Protein AF-A0A9W6WG32-F1 (afdb_monomer)

Secondary structure (DSSP, 8-state):
--SEEE-TTSPEEEPHHHHTGGGGT--SHHHHIIIIIIHHHHHHHHTT-HHHHHHHHHHTT-HHHHHHHHHHHHHHHHHHS-TTS-HHHHHHHHHHTTS--------S----HHHHHHHHHHHHHHHHHHH-HHHHHHS-HHHHHHHHHHHHHHHHHHHHTSSS--HHHHHHHHHHT-SS---SSS---HHHHHHHHHHGGGS-HHHHTTHHHHHHHHHHHHHHHHHHHHTT-S-TTTT----S--S-TT--HHHHHHHHHHHHHHHHHHHHHTGGGS-HHHHHHHHHHHHT-

InterPro domains:
  IPR007231 Nucleoporin interacting component Nup93/Nic96 [PF04097] (1-284)
  IPR007231 Nucleoporin interacting component Nup93/Nic96 [PTHR11225] (1-292)

Foldseek 3Di:
DAQFAADLLLDTGGHPCLVCCVVVVNPDPLCCLVVPLVVQLVVCVVVVVLVSNLRSCSSSLVLQVNLVSLLQLLLVLLLQDDLQDQLVCVVVVVVVVVPDDDDDDDPDDPPDPVSNVSLVVLVSSLVSCVSDPVSVVSHDPLSSVSSVLSNLLVVLSNLLNDPDRPLLVSLVSVVVSVLAPRDLADQDDPVNLVVSLVVLVVDDPSVNSCVLSVLLSLLVSLLVVLVCLVVVVDDPPSVDDDDDDDDPNDDDSVNSNVSSLSSLVSSLSSCVSCVVVYDVVSNVSSVVSNVSD

Radius of gyration: 23.44 Å; Cα contacts (8 Å, |Δi|>4): 257; chains: 1; bounding box: 50×55×74 Å

Solvent-accessible surface area (backbone atoms only — not comparable to full-atom values): 17185 Å² total; per-residue (Å²): 98,56,84,30,52,72,46,95,76,64,50,75,42,83,9,63,52,60,77,45,24,75,80,71,76,36,87,45,70,66,58,44,31,55,68,48,32,40,50,51,16,54,53,26,47,76,70,65,37,57,69,60,19,42,54,26,24,53,68,40,67,37,52,43,60,34,50,54,52,49,39,48,51,52,27,51,50,63,55,72,51,62,83,84,57,41,59,67,58,59,58,50,53,57,67,63,57,75,78,66,86,88,84,86,88,78,86,91,75,86,70,52,75,64,66,65,44,48,60,60,45,51,59,46,48,55,54,37,37,70,72,29,65,75,56,38,72,65,33,56,68,67,62,53,51,53,43,50,51,54,51,51,53,48,53,45,50,52,47,60,44,40,99,76,49,61,50,67,63,47,49,52,54,48,32,73,64,66,81,50,73,53,61,98,87,54,88,81,48,75,66,57,47,49,49,54,62,55,50,56,75,74,48,56,68,42,58,57,67,39,47,63,59,52,52,51,50,51,50,50,42,48,42,51,51,48,50,38,57,73,70,57,73,61,67,95,61,81,92,61,80,92,68,89,85,76,95,68,89,78,68,52,75,65,58,53,47,52,50,50,52,50,39,52,51,46,46,48,55,45,46,62,77,40,50,91,82,45,65,73,69,53,61,57,51,51,51,58,50,58,77,74,100

Sequence (293 aa):
MLLGRIEKDGNRLPGAIEERKKLLYLNNEENYLFQIAEQAAIKAEEEGRLYDCILLYQLSEEYETVISLVIKLLGEFLVSIDINISIDDLLNKNNNNINNNVGNDSTFLSLKNDDINIISLSLKLIKLYNNSIEISNKVSIKSKEVLSVLLEIYEIRKEFNKYNPNLIKILNKLENLNLLPINFTRTIELEEIRKLSIEFNSINESIAKNIPNLLIISMKCISQLIFDLNQGLISESILIDSSNNSVLVNSTKDEKIIKLRQISRNLMIYSGMLQYKMPRNVYTTLINIEVNI

Mean predicted aligned error: 11.5 Å

Nearest PDB structures (foldseek):
  7wot-assembly1_M  TM=9.103E-01  e=5.085E-15  Saccharomyces cerevisiae
  8tj5-assembly1_R  TM=9.254E-01  e=1.958E-14  Saccharomyces cerevisiae
  8tj5-assembly1_T  TM=9.254E-01  e=1.958E-14  Saccharomyces cerevisiae
  2qx5-assembly2_B  TM=8.634E-01  e=9.348E-15  Saccharomyces cerevisiae
  2qx5-assembly1_A  TM=8.760E-01  e=2.433E-14  Saccharomyces cerevisiae

pLDDT: mean 75.51, std 15.03, range [35.59, 91.5]

Organism: Candida boidinii (NCBI:txid5477)

Structure (mmCIF, N/CA/C/O backbone):
data_AF-A0A9W6WG32-F1
#
_entry.id   AF-A0A9W6WG32-F1
#
loop_
_atom_site.group_PDB
_atom_site.id
_atom_site.type_symbol
_atom_site.label_atom_id
_atom_site.label_alt_id
_atom_site.label_comp_id
_atom_site.label_asym_id
_atom_site.label_entity_id
_atom_site.label_seq_id
_atom_site.pdbx_PDB_ins_code
_atom_site.Cartn_x
_atom_site.Cartn_y
_atom_site.Cartn_z
_atom_site.occupancy
_atom_site.B_iso_or_equiv
_atom_site.auth_seq_id
_atom_site.auth_comp_id
_atom_site.auth_asym_id
_atom_site.auth_atom_id
_atom_site.pdbx_PDB_model_num
ATOM 1 N N . MET A 1 1 ? -23.530 -7.505 18.473 1.00 60.97 1 MET A N 1
ATOM 2 C CA . MET A 1 1 ? -24.720 -7.527 19.365 1.00 60.97 1 MET A CA 1
ATOM 3 C C . MET A 1 1 ? -24.335 -7.392 20.838 1.00 60.97 1 MET A C 1
ATOM 5 O O . MET A 1 1 ? -24.944 -6.578 21.516 1.00 60.97 1 MET A O 1
ATOM 9 N N . LEU A 1 2 ? -23.319 -8.121 21.328 1.00 77.81 2 LEU A N 1
ATOM 10 C CA . LEU A 1 2 ? -22.851 -7.982 22.717 1.00 77.81 2 LEU A CA 1
ATOM 11 C C . LEU A 1 2 ? -22.067 -6.687 22.984 1.00 77.81 2 LEU A C 1
ATOM 13 O O . LEU A 1 2 ? -22.456 -5.947 23.883 1.00 77.81 2 LEU A O 1
ATOM 17 N N . LEU A 1 3 ? -21.018 -6.400 22.198 1.00 75.56 3 LEU A N 1
ATOM 18 C CA . LEU A 1 3 ? -20.161 -5.227 22.432 1.00 75.56 3 LEU A CA 1
ATOM 19 C C . LEU A 1 3 ? -20.627 -3.943 21.735 1.00 75.56 3 LEU A C 1
ATOM 21 O O . LEU A 1 3 ? -20.279 -2.859 22.177 1.00 75.56 3 LEU A O 1
ATOM 25 N N . GLY A 1 4 ? -21.430 -4.064 20.678 1.00 75.44 4 GLY A N 1
ATOM 26 C CA . GLY A 1 4 ? -21.952 -2.924 19.926 1.00 75.44 4 GLY A CA 1
ATOM 27 C C . GLY A 1 4 ? -21.989 -3.188 18.428 1.00 75.44 4 GLY A C 1
ATOM 28 O O . GLY A 1 4 ? -21.902 -4.345 17.987 1.00 75.44 4 GLY A O 1
ATOM 29 N N . ARG A 1 5 ? -22.166 -2.110 17.664 1.00 77.56 5 ARG A N 1
ATOM 30 C CA . ARG A 1 5 ? -21.961 -2.042 16.209 1.00 77.56 5 ARG A CA 1
ATOM 31 C C . ARG A 1 5 ? -21.480 -0.640 15.835 1.00 77.56 5 ARG A C 1
ATOM 33 O O . ARG A 1 5 ? -21.707 0.296 16.590 1.00 77.56 5 ARG A O 1
ATOM 40 N N . ILE A 1 6 ? -20.879 -0.500 14.662 1.00 74.81 6 ILE A N 1
ATOM 41 C CA . ILE A 1 6 ? -20.478 0.801 14.121 1.00 74.81 6 ILE A CA 1
ATOM 42 C C . ILE A 1 6 ? -21.548 1.277 13.142 1.00 74.81 6 ILE A C 1
ATOM 44 O O . ILE A 1 6 ? -22.031 0.498 12.314 1.00 74.81 6 ILE A O 1
ATOM 48 N N . GLU A 1 7 ? -21.941 2.539 13.258 1.00 69.19 7 GLU A N 1
ATOM 49 C CA . GLU A 1 7 ? -22.877 3.181 12.344 1.00 69.19 7 GLU A CA 1
ATOM 50 C C . GLU A 1 7 ? -22.176 3.668 11.066 1.00 69.19 7 GLU A C 1
ATOM 52 O O . GLU A 1 7 ? -20.950 3.729 10.978 1.00 69.19 7 GLU A O 1
ATOM 57 N N . LYS A 1 8 ? -22.955 4.024 10.039 1.00 66.62 8 LYS A N 1
ATOM 58 C CA . LYS A 1 8 ? -22.420 4.542 8.769 1.00 66.62 8 LYS A CA 1
ATOM 59 C C . LYS A 1 8 ? -21.609 5.827 8.935 1.00 66.62 8 LYS A C 1
ATOM 61 O O . LYS A 1 8 ? -20.794 6.113 8.068 1.00 66.62 8 LYS A O 1
ATOM 66 N N . ASP A 1 9 ? -21.808 6.541 10.037 1.00 60.31 9 ASP A N 1
ATOM 67 C CA . ASP A 1 9 ? -21.102 7.781 10.356 1.00 60.31 9 ASP A CA 1
ATOM 68 C C . ASP A 1 9 ? -19.801 7.534 11.145 1.00 60.31 9 ASP A C 1
ATOM 70 O O . ASP A 1 9 ? -19.090 8.472 11.481 1.00 60.31 9 ASP A O 1
ATOM 74 N N . GLY A 1 10 ? -19.461 6.268 11.427 1.00 65.38 10 GLY A N 1
ATOM 75 C CA . GLY A 1 10 ? -18.269 5.882 12.190 1.00 65.38 10 GLY A CA 1
ATOM 76 C C . GLY A 1 10 ? -18.482 5.839 13.704 1.00 65.38 10 GLY A C 1
ATOM 77 O O . GLY A 1 10 ? -17.644 5.284 14.411 1.00 65.38 10 GLY A O 1
ATOM 78 N N . ASN A 1 11 ? -19.622 6.337 14.190 1.00 68.88 11 ASN A N 1
ATOM 79 C CA . ASN A 1 11 ? -19.969 6.341 15.607 1.00 68.88 11 ASN A CA 1
ATOM 80 C C . ASN A 1 11 ? -20.281 4.933 16.132 1.00 68.88 11 ASN A C 1
ATOM 82 O O . ASN A 1 11 ? -20.886 4.101 15.441 1.00 68.88 11 ASN A O 1
ATOM 86 N N . ARG A 1 12 ? -19.891 4.672 17.384 1.00 74.38 12 ARG A N 1
ATOM 87 C CA . ARG A 1 12 ? -20.211 3.430 18.094 1.00 74.38 12 ARG A CA 1
ATOM 88 C C . ARG A 1 12 ? -21.650 3.470 18.598 1.00 74.38 12 ARG A C 1
ATOM 90 O O . ARG A 1 12 ? -22.039 4.376 19.327 1.00 74.38 12 ARG A O 1
ATOM 97 N N . LEU A 1 13 ? -22.417 2.433 18.278 1.00 78.69 13 LEU A N 1
ATOM 98 C CA . LEU A 1 13 ? -23.689 2.150 18.929 1.00 78.69 13 LEU A CA 1
ATOM 99 C C . LEU A 1 13 ? -23.454 1.165 20.089 1.00 78.69 13 LEU A C 1
ATOM 101 O O . LEU A 1 13 ? -22.885 0.088 19.843 1.00 78.69 13 LEU A O 1
ATOM 105 N N . PRO A 1 14 ? -23.911 1.485 21.314 1.00 78.50 14 PRO A N 1
ATOM 106 C CA . PRO A 1 14 ? -23.678 0.651 22.485 1.00 78.50 14 PRO A CA 1
ATOM 107 C C . PRO A 1 14 ? -24.297 -0.741 22.337 1.00 78.50 14 PRO A C 1
ATOM 109 O O . PRO A 1 14 ? -25.353 -0.934 21.728 1.00 78.50 14 PRO A O 1
ATOM 112 N N . GLY A 1 15 ? -23.597 -1.738 22.876 1.00 82.75 15 GLY A N 1
ATOM 113 C CA . GLY A 1 15 ? -24.043 -3.129 22.902 1.00 82.75 15 GLY A CA 1
ATOM 114 C C . GLY A 1 15 ? -24.843 -3.494 24.153 1.00 82.75 15 GLY A C 1
ATOM 115 O O . GLY A 1 15 ? -24.905 -2.745 25.125 1.00 82.75 15 GLY A O 1
ATOM 116 N N . ALA A 1 16 ? -25.398 -4.708 24.170 1.00 83.06 16 ALA A N 1
ATOM 117 C CA . ALA A 1 16 ? -26.208 -5.201 25.289 1.00 83.06 16 ALA A CA 1
ATOM 118 C C . ALA A 1 16 ? -25.452 -5.277 26.634 1.00 83.06 16 ALA A C 1
ATOM 120 O O . ALA A 1 16 ? -26.091 -5.226 27.692 1.00 83.06 16 ALA A O 1
ATOM 121 N N . ILE A 1 17 ? -24.118 -5.425 26.598 1.00 82.12 17 ILE A N 1
ATOM 122 C CA . ILE A 1 17 ? -23.260 -5.410 27.795 1.00 82.12 17 ILE A CA 1
ATOM 123 C C . ILE A 1 17 ? -23.093 -3.975 28.307 1.00 82.12 17 ILE A C 1
ATOM 125 O O . ILE A 1 17 ? -23.211 -3.730 29.506 1.00 82.12 17 ILE A O 1
ATOM 129 N N . GLU A 1 18 ? -22.892 -3.019 27.401 1.00 80.75 18 GLU A N 1
ATOM 130 C CA . GLU A 1 18 ? -22.729 -1.603 27.732 1.00 80.75 18 GLU A CA 1
ATOM 131 C C . GLU A 1 18 ? -24.016 -1.003 28.321 1.00 80.75 18 GLU A C 1
ATOM 133 O O . GLU A 1 18 ? -23.965 -0.292 29.324 1.00 80.75 18 GLU A O 1
ATOM 138 N N . GLU A 1 19 ? -25.187 -1.381 27.794 1.00 84.00 19 GLU A N 1
ATOM 139 C CA . GLU A 1 19 ? -26.495 -1.024 28.373 1.00 84.00 19 GLU A CA 1
ATOM 140 C C . GLU A 1 19 ? -26.635 -1.474 29.836 1.00 84.00 19 GLU A C 1
ATOM 142 O O . GLU A 1 19 ? -27.293 -0.822 30.649 1.00 84.00 19 GLU A O 1
ATOM 147 N N . ARG A 1 20 ? -25.998 -2.597 30.187 1.00 83.75 20 ARG A N 1
ATOM 148 C CA . ARG A 1 20 ? -26.054 -3.221 31.514 1.00 83.75 20 ARG A CA 1
ATOM 149 C C . ARG A 1 20 ? -24.799 -2.950 32.354 1.00 83.75 20 ARG A C 1
ATOM 151 O O . ARG A 1 20 ? -24.643 -3.575 33.402 1.00 83.75 20 ARG A O 1
ATOM 158 N N . LYS A 1 21 ? -23.951 -1.979 31.975 1.00 79.81 21 LYS A N 1
ATOM 159 C CA . LYS A 1 21 ? -22.668 -1.670 32.650 1.00 79.81 21 LYS A CA 1
ATOM 160 C C . LYS A 1 21 ? -22.792 -1.415 34.155 1.00 79.81 21 LYS A C 1
ATOM 162 O O . LYS A 1 21 ? -21.963 -1.878 34.936 1.00 79.81 21 LYS A O 1
ATOM 167 N N . LYS A 1 22 ? -23.900 -0.792 34.579 1.00 79.94 22 LYS A N 1
ATOM 168 C CA . LYS A 1 22 ? -24.214 -0.529 35.996 1.00 79.94 22 LYS A CA 1
ATOM 169 C C . LYS A 1 22 ? -24.315 -1.804 36.846 1.00 79.94 22 LYS A C 1
ATOM 171 O O . LYS A 1 22 ? -24.020 -1.753 38.033 1.00 79.94 22 LYS A O 1
ATOM 176 N N . LEU A 1 23 ? -24.719 -2.934 36.258 1.00 82.94 23 LEU A N 1
ATOM 177 C CA . LEU A 1 23 ? -24.839 -4.223 36.955 1.00 82.94 23 LEU A CA 1
ATOM 178 C C . LEU A 1 23 ? -23.493 -4.944 37.102 1.00 82.94 23 LEU A C 1
ATOM 180 O O . LEU A 1 23 ? -23.366 -5.838 37.930 1.00 82.94 23 LEU A O 1
ATOM 184 N N . LEU A 1 24 ? -22.499 -4.557 36.301 1.00 77.44 24 LEU A N 1
ATOM 185 C CA . LEU A 1 24 ? -21.161 -5.148 36.282 1.00 77.44 24 LEU A CA 1
ATOM 186 C C . LEU A 1 24 ? -20.158 -4.359 37.137 1.00 77.44 24 LEU A C 1
ATOM 188 O O . LEU A 1 24 ? -18.961 -4.603 37.043 1.00 77.44 24 LEU A O 1
ATOM 192 N N . TYR A 1 25 ? -20.627 -3.395 37.940 1.00 74.50 25 TYR A N 1
ATOM 193 C CA . TYR A 1 25 ? -19.784 -2.442 38.678 1.00 74.50 25 TYR A CA 1
ATOM 194 C C . TYR A 1 25 ? -18.838 -1.619 37.780 1.00 74.50 25 TYR A C 1
ATOM 196 O O . TYR A 1 25 ? -17.852 -1.047 38.245 1.00 74.50 25 TYR A O 1
ATOM 204 N N . LEU A 1 26 ? -19.162 -1.510 36.487 1.00 77.00 26 LEU A N 1
ATOM 205 C CA . LEU A 1 26 ? -18.464 -0.657 35.532 1.00 77.00 26 LEU A CA 1
ATOM 206 C C . LEU A 1 26 ? -19.154 0.707 35.519 1.00 77.00 26 LEU A C 1
ATOM 208 O O . LEU A 1 26 ? -20.105 0.950 34.774 1.00 77.00 26 LEU A O 1
ATOM 212 N N . ASN A 1 27 ? -18.698 1.587 36.409 1.00 70.94 27 ASN A N 1
ATOM 213 C CA . ASN A 1 27 ? -19.310 2.902 36.609 1.00 70.94 27 ASN A CA 1
ATOM 214 C C . ASN A 1 27 ? -19.041 3.861 35.438 1.00 70.94 27 ASN A C 1
ATOM 216 O O . ASN A 1 27 ? -19.886 4.703 35.137 1.00 70.94 27 ASN A O 1
ATOM 220 N N . ASN A 1 28 ? -17.898 3.695 34.762 1.00 78.25 28 ASN A N 1
ATOM 221 C CA . ASN A 1 28 ? -17.443 4.553 33.671 1.00 78.25 28 ASN A CA 1
ATOM 222 C C . ASN A 1 28 ? -17.425 3.794 32.342 1.00 78.25 28 ASN A C 1
ATOM 224 O O . ASN A 1 28 ? -17.079 2.615 32.286 1.00 78.25 28 ASN A O 1
ATOM 228 N N . GLU A 1 29 ? -17.777 4.495 31.269 1.00 75.19 29 GLU A N 1
ATOM 229 C CA . GLU A 1 29 ? -17.752 3.970 29.901 1.00 75.19 29 GLU A CA 1
ATOM 230 C C . GLU A 1 29 ? -16.337 3.627 29.436 1.00 75.19 29 GLU A C 1
ATOM 232 O O . GLU A 1 29 ? -16.113 2.552 28.893 1.00 75.19 29 GLU A O 1
ATOM 237 N N . GLU A 1 30 ? -15.366 4.474 29.767 1.00 75.31 30 GLU A N 1
ATOM 238 C CA . GLU A 1 30 ? -13.949 4.243 29.476 1.00 75.31 30 GLU A CA 1
ATOM 239 C C . GLU A 1 30 ? -13.430 2.944 30.109 1.00 75.31 30 GLU A C 1
ATOM 241 O O . GLU A 1 30 ? -12.720 2.181 29.461 1.00 75.31 30 GLU A O 1
ATOM 246 N N . ASN A 1 31 ? -13.856 2.619 31.338 1.00 78.50 31 ASN A N 1
ATOM 247 C CA . ASN A 1 31 ? -13.471 1.359 31.987 1.00 78.50 31 ASN A CA 1
ATOM 248 C C . ASN A 1 31 ? -14.032 0.138 31.253 1.00 78.50 31 ASN A C 1
ATOM 250 O O . ASN A 1 31 ? -13.371 -0.895 31.204 1.00 78.50 31 ASN A O 1
ATOM 254 N N . TYR A 1 32 ? -15.237 0.240 30.686 1.00 81.00 32 TYR A N 1
ATOM 255 C CA . TYR A 1 32 ? -15.802 -0.820 29.853 1.00 81.00 32 TYR A CA 1
ATOM 256 C C . TYR A 1 32 ? -14.998 -0.991 28.556 1.00 81.00 32 TYR A C 1
ATOM 258 O O . TYR A 1 32 ? -14.653 -2.119 28.196 1.00 81.00 32 TYR A O 1
ATOM 266 N N . LEU A 1 33 ? -14.662 0.114 27.884 1.00 77.38 33 LEU A N 1
ATOM 267 C CA . LEU A 1 33 ? -13.879 0.087 26.646 1.00 77.38 33 LEU A CA 1
ATOM 268 C C . LEU A 1 33 ? -12.497 -0.529 26.871 1.00 77.38 33 LEU A C 1
ATOM 270 O O . LEU A 1 33 ? -12.117 -1.449 26.152 1.00 77.38 33 LEU A O 1
ATOM 274 N N . PHE A 1 34 ? -11.808 -0.111 27.929 1.00 78.69 34 PHE A N 1
ATOM 275 C CA . PHE A 1 34 ? -10.481 -0.614 28.265 1.00 78.69 34 PHE A CA 1
ATOM 276 C C . PHE A 1 34 ? -10.504 -2.078 28.742 1.00 78.69 34 PHE A C 1
ATOM 278 O O . PHE A 1 34 ? -9.788 -2.934 28.229 1.00 78.69 34 PHE A O 1
ATOM 285 N N . GLN A 1 35 ? -11.348 -2.423 29.722 1.00 80.75 35 GLN A N 1
ATOM 286 C CA . GLN A 1 35 ? -11.289 -3.755 30.344 1.00 80.75 35 GLN A CA 1
ATOM 287 C C . GLN A 1 35 ? -11.952 -4.857 29.517 1.00 80.75 35 GLN A C 1
ATOM 289 O O . GLN A 1 35 ? -11.604 -6.025 29.688 1.00 80.75 35 GLN A O 1
ATOM 294 N N . ILE A 1 36 ? -12.921 -4.519 28.662 1.00 84.25 36 ILE A N 1
ATOM 295 C CA . ILE A 1 36 ? -13.679 -5.513 27.894 1.00 84.25 36 ILE A CA 1
ATOM 296 C C . ILE A 1 36 ? -13.366 -5.416 26.404 1.00 84.25 36 ILE A C 1
ATOM 298 O O . ILE A 1 36 ? -13.006 -6.433 25.815 1.00 84.25 36 ILE A O 1
ATOM 302 N N . ALA A 1 37 ? -13.505 -4.242 25.781 1.00 82.81 37 ALA A N 1
ATOM 303 C CA . ALA A 1 37 ? -13.356 -4.135 24.328 1.00 82.81 37 ALA A CA 1
ATOM 304 C C . ALA A 1 37 ? -11.892 -4.291 23.883 1.00 82.81 37 ALA A C 1
ATOM 306 O O . ALA A 1 37 ? -11.618 -5.099 22.997 1.00 82.81 37 ALA A O 1
ATOM 307 N N . GLU A 1 38 ? -10.953 -3.607 24.539 1.00 87.00 38 GLU A N 1
ATOM 308 C CA . GLU A 1 38 ? -9.525 -3.699 24.211 1.00 87.00 38 GLU A CA 1
ATOM 309 C C . GLU A 1 38 ? -8.942 -5.079 24.550 1.00 87.00 38 GLU A C 1
ATOM 311 O O . GLU A 1 38 ? -8.268 -5.689 23.725 1.00 87.00 38 GLU A O 1
ATOM 316 N N . GLN A 1 39 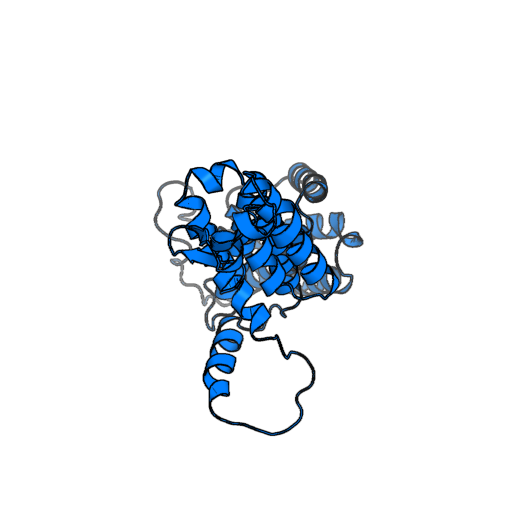? -9.272 -5.644 25.717 1.00 89.06 39 GLN A N 1
ATOM 317 C CA . GLN A 1 39 ? -8.823 -6.998 26.081 1.00 89.06 39 GLN A CA 1
ATOM 318 C C . GLN A 1 39 ? -9.370 -8.069 25.127 1.00 89.06 39 GLN A C 1
ATOM 320 O O . GLN A 1 39 ? -8.676 -9.034 24.800 1.00 89.06 39 GLN A O 1
ATOM 325 N N . ALA A 1 40 ? -10.604 -7.901 24.641 1.00 87.38 40 ALA A N 1
ATOM 326 C CA . ALA A 1 40 ? -11.146 -8.766 23.601 1.00 87.38 40 ALA A CA 1
ATOM 327 C C .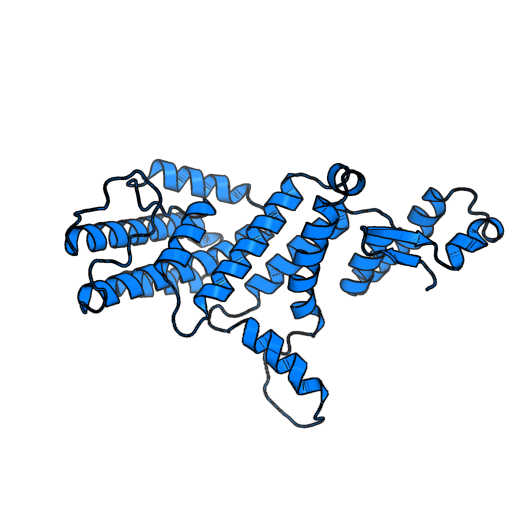 ALA A 1 40 ? -10.402 -8.592 22.267 1.00 87.38 40 ALA A C 1
ATOM 329 O O . ALA A 1 40 ? -10.195 -9.588 21.575 1.00 87.38 40 ALA A O 1
ATOM 330 N N . ALA A 1 41 ? -9.995 -7.365 21.915 1.00 87.50 41 ALA A N 1
ATOM 331 C CA . ALA A 1 41 ? -9.223 -7.083 20.705 1.00 87.50 41 ALA A CA 1
ATOM 332 C C . ALA A 1 41 ? -7.844 -7.756 20.746 1.00 87.50 41 ALA A C 1
ATOM 334 O O . ALA A 1 41 ? -7.506 -8.489 19.820 1.00 87.50 41 ALA A O 1
ATOM 335 N N . ILE A 1 42 ? -7.110 -7.610 21.856 1.00 89.12 42 ILE A N 1
ATOM 336 C CA . ILE A 1 42 ? -5.797 -8.245 22.065 1.00 89.12 42 ILE A CA 1
ATOM 337 C C . ILE A 1 42 ? -5.916 -9.765 21.934 1.00 89.12 42 ILE A C 1
ATOM 339 O O . ILE A 1 42 ? -5.158 -10.400 21.206 1.00 89.12 42 ILE A O 1
ATOM 343 N N . LYS A 1 43 ? -6.926 -10.364 22.574 1.00 90.88 43 LYS A N 1
ATOM 344 C CA . LYS A 1 43 ? -7.152 -11.808 22.477 1.00 90.88 43 LYS A CA 1
ATOM 345 C C . LYS A 1 43 ? -7.512 -12.254 21.055 1.00 90.88 43 LYS A C 1
ATOM 347 O O . LYS A 1 43 ? -7.088 -13.319 20.614 1.00 90.88 43 LYS A O 1
ATOM 352 N N . ALA A 1 44 ? -8.287 -11.452 20.323 1.00 85.88 44 ALA A N 1
ATOM 353 C CA . ALA A 1 44 ? -8.584 -11.723 18.918 1.00 85.88 44 ALA A CA 1
ATOM 354 C C . ALA A 1 44 ? -7.324 -11.627 18.039 1.00 85.88 44 ALA A C 1
ATOM 356 O O . ALA A 1 44 ? -7.185 -12.408 17.098 1.00 85.88 44 ALA A O 1
ATOM 357 N N . GLU A 1 45 ? -6.400 -10.718 18.355 1.00 85.62 45 GLU A N 1
ATOM 358 C CA . GLU A 1 45 ? -5.101 -10.609 17.688 1.00 85.62 45 GLU A CA 1
ATOM 359 C C . GLU A 1 45 ? -4.215 -11.836 17.951 1.00 85.62 45 GLU A C 1
ATOM 361 O O . GLU A 1 45 ? -3.698 -12.418 16.997 1.00 85.62 45 GLU A O 1
ATOM 366 N N . GLU A 1 46 ? -4.109 -12.293 19.20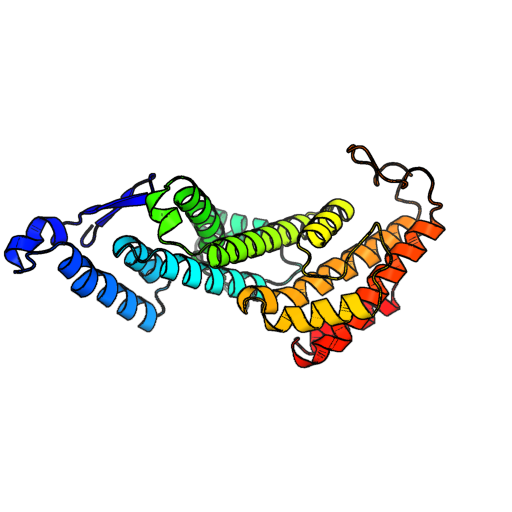6 1.00 89.44 46 GLU A N 1
ATOM 367 C CA . GLU A 1 46 ? -3.365 -13.510 19.581 1.00 89.44 46 GLU A CA 1
ATOM 368 C C . GLU A 1 46 ? -3.893 -14.763 18.867 1.00 89.44 46 GLU A C 1
ATOM 370 O O . GLU A 1 46 ? -3.129 -15.638 18.458 1.00 89.44 46 GLU A O 1
ATOM 375 N N . GLU A 1 47 ? -5.210 -14.840 18.681 1.00 88.56 47 GLU A N 1
ATOM 376 C CA . GLU A 1 47 ? -5.877 -15.927 17.961 1.00 88.56 47 GLU A CA 1
ATOM 377 C C . GLU A 1 47 ? -5.798 -15.779 16.426 1.00 88.56 47 GLU A C 1
ATOM 379 O O . GLU A 1 47 ? -6.293 -16.638 15.693 1.00 88.56 47 GLU A O 1
ATOM 384 N N . GLY A 1 48 ? -5.195 -14.699 15.914 1.00 81.31 48 GLY A N 1
ATOM 385 C CA . GLY A 1 48 ? -5.062 -14.422 14.481 1.00 81.31 48 GLY A CA 1
ATOM 386 C C . GLY A 1 48 ? -6.373 -14.031 13.788 1.00 81.31 48 GLY A C 1
ATOM 387 O O . GLY A 1 48 ? -6.463 -14.062 12.558 1.00 81.31 48 GLY A O 1
ATOM 388 N N . ARG A 1 49 ? -7.409 -13.660 14.550 1.00 82.88 49 ARG A N 1
ATOM 389 C CA . ARG A 1 49 ? -8.725 -13.238 14.042 1.00 82.88 49 ARG A CA 1
ATOM 390 C C . ARG A 1 49 ? -8.719 -11.746 13.723 1.00 82.88 49 ARG A C 1
ATOM 392 O O . ARG A 1 49 ? -9.302 -10.923 14.422 1.00 82.88 49 ARG A O 1
ATOM 399 N N . LEU A 1 50 ? -8.055 -11.403 12.626 1.00 80.56 50 LEU A N 1
ATOM 400 C CA . LEU A 1 50 ? -7.745 -10.021 12.245 1.00 80.56 50 LEU A CA 1
ATOM 401 C C . LEU A 1 50 ? -8.984 -9.137 12.005 1.00 80.56 50 LEU A C 1
ATOM 403 O O . LEU A 1 50 ? -8.984 -7.979 12.407 1.00 80.56 50 LEU A O 1
ATOM 407 N N . TYR A 1 51 ? -10.062 -9.656 11.406 1.00 80.00 51 TYR A N 1
ATOM 408 C CA . TYR A 1 51 ? -11.291 -8.872 11.172 1.00 80.00 51 TYR A CA 1
ATOM 409 C C . TYR A 1 51 ? -12.043 -8.569 12.462 1.00 80.00 51 TYR A C 1
ATOM 411 O O . TYR A 1 51 ? -12.526 -7.451 12.646 1.00 80.00 51 TYR A O 1
ATOM 419 N N . ASP A 1 52 ? -12.105 -9.554 13.360 1.00 81.25 52 ASP A N 1
ATOM 420 C CA . ASP A 1 52 ? -12.669 -9.365 14.693 1.00 81.25 52 ASP A CA 1
ATOM 421 C C . ASP A 1 52 ? -11.833 -8.336 15.458 1.00 81.25 52 ASP A C 1
ATOM 423 O O . ASP A 1 52 ? -12.388 -7.436 16.076 1.00 81.25 52 ASP A O 1
ATOM 427 N N . CYS A 1 53 ? -10.506 -8.417 15.343 1.00 84.50 53 CYS A N 1
ATOM 428 C CA . CYS A 1 53 ? -9.569 -7.467 15.929 1.00 84.50 53 CYS A CA 1
ATOM 429 C C . CYS A 1 53 ? -9.798 -6.028 15.420 1.00 84.50 53 CYS A C 1
ATOM 431 O O . CYS A 1 53 ? -9.987 -5.123 16.230 1.00 84.50 53 CYS A O 1
ATOM 433 N N . ILE A 1 54 ? -9.912 -5.815 14.100 1.00 85.00 54 ILE A N 1
ATOM 434 C CA . ILE A 1 54 ? -10.236 -4.498 13.515 1.00 85.00 54 ILE A CA 1
ATOM 435 C C . ILE A 1 54 ? -11.562 -3.961 14.067 1.00 85.00 54 ILE A C 1
ATOM 437 O O . ILE A 1 54 ? -11.647 -2.801 14.473 1.00 85.00 54 ILE A O 1
ATOM 441 N N . LEU A 1 55 ? -12.602 -4.799 14.093 1.00 83.12 55 LEU A N 1
ATOM 442 C CA . LEU A 1 55 ? -13.915 -4.414 14.603 1.00 83.12 55 LEU A CA 1
ATOM 443 C C . LEU A 1 55 ? -13.852 -4.037 16.089 1.00 83.12 55 LEU A C 1
ATOM 445 O O . LEU A 1 55 ? -14.457 -3.047 16.494 1.00 83.12 55 LEU A O 1
ATOM 449 N N . LEU A 1 56 ? -13.140 -4.819 16.899 1.00 84.62 56 LEU A N 1
ATOM 450 C CA . LEU A 1 56 ? -13.023 -4.605 18.339 1.00 84.62 56 LEU A CA 1
ATOM 451 C C . LEU A 1 56 ? -12.206 -3.352 18.664 1.00 84.62 56 LEU A C 1
ATOM 453 O O . LEU A 1 56 ? -12.655 -2.572 19.499 1.00 84.62 56 LEU A O 1
ATOM 457 N N . TYR A 1 57 ? -11.104 -3.093 17.953 1.00 86.81 57 TYR A N 1
ATOM 458 C CA . TYR A 1 57 ? -10.348 -1.844 18.104 1.00 86.81 57 TYR A CA 1
ATOM 459 C C . TYR A 1 57 ? -11.142 -0.615 17.662 1.00 86.81 57 TYR A C 1
ATOM 461 O O . TYR A 1 57 ? -11.055 0.452 18.266 1.00 86.81 57 TYR A O 1
ATOM 469 N N . GLN A 1 58 ? -11.982 -0.758 16.639 1.00 83.31 58 GLN A N 1
ATOM 470 C CA . GLN A 1 58 ? -12.871 0.326 16.244 1.00 83.31 58 GLN A CA 1
ATOM 471 C C . GLN A 1 58 ? -13.974 0.570 17.288 1.00 83.31 58 GLN A C 1
ATOM 473 O O . GLN A 1 58 ? -14.348 1.716 17.527 1.00 83.31 58 GLN A O 1
ATOM 478 N N . LEU A 1 59 ? -14.474 -0.485 17.943 1.00 82.25 59 LEU A N 1
ATOM 479 C CA . LEU A 1 59 ? -15.409 -0.360 19.066 1.00 82.25 59 LEU A CA 1
ATOM 480 C C . LEU A 1 59 ? -14.741 0.217 20.323 1.00 82.25 59 LEU A C 1
ATOM 482 O O . LEU A 1 59 ? -15.420 0.904 21.081 1.00 82.25 59 LEU A O 1
ATOM 486 N N . SER A 1 60 ? -13.445 -0.022 20.540 1.00 82.81 60 SER A N 1
ATOM 487 C CA . SER A 1 60 ? -12.677 0.576 21.639 1.00 82.81 60 SER A CA 1
ATOM 488 C C . SER A 1 60 ? -12.209 2.009 21.351 1.00 82.81 60 SER A C 1
ATOM 490 O O . SER A 1 60 ? -11.524 2.588 22.182 1.00 82.81 60 SER A O 1
ATOM 492 N N . GLU A 1 61 ? -12.586 2.588 20.204 1.00 82.12 61 GLU A N 1
ATOM 493 C CA . GLU A 1 61 ? -12.165 3.919 19.733 1.00 82.12 61 GLU A CA 1
ATOM 494 C C . GLU A 1 61 ? -10.648 4.084 19.511 1.00 82.12 61 GLU A C 1
ATOM 496 O O . GLU A 1 61 ? -10.147 5.207 19.396 1.00 82.12 61 GLU A O 1
ATOM 501 N N . GLU A 1 62 ? -9.925 2.972 19.368 1.00 86.62 62 GLU A N 1
ATOM 502 C CA . GLU A 1 62 ? -8.488 2.925 19.079 1.00 86.62 62 GLU A CA 1
ATOM 503 C C . GLU A 1 62 ? -8.238 2.993 17.565 1.00 86.62 62 GLU A C 1
ATOM 505 O O . GLU A 1 62 ? -7.758 2.058 16.918 1.00 86.62 62 GLU A O 1
ATOM 510 N N . TYR A 1 63 ? -8.611 4.124 16.966 1.00 87.19 63 TYR A N 1
ATOM 511 C CA . TYR A 1 63 ? -8.603 4.298 15.510 1.00 87.19 63 TYR A CA 1
ATOM 512 C C . TYR A 1 63 ? -7.199 4.268 14.886 1.00 87.19 63 TYR A C 1
ATOM 514 O O . TYR A 1 63 ? -7.052 3.850 13.737 1.00 87.19 63 TYR A O 1
ATOM 522 N N . GLU A 1 64 ? -6.160 4.678 15.621 1.00 89.44 64 GLU A N 1
ATOM 523 C CA . GLU A 1 64 ? -4.773 4.594 15.137 1.00 89.44 64 GLU A CA 1
ATOM 524 C C . GLU A 1 64 ? -4.330 3.135 14.987 1.00 89.44 64 GLU A C 1
ATOM 526 O O . GLU A 1 64 ? -3.736 2.762 13.972 1.00 89.44 64 GLU A O 1
ATOM 531 N N . THR A 1 65 ? -4.674 2.290 15.960 1.00 89.62 65 THR A N 1
ATOM 532 C CA . THR A 1 65 ? -4.382 0.852 15.939 1.00 89.62 65 THR A CA 1
ATOM 533 C C . THR A 1 65 ? -5.131 0.154 14.807 1.00 89.62 65 THR A C 1
ATOM 535 O O . THR A 1 65 ? -4.558 -0.672 14.100 1.00 89.62 65 THR A O 1
ATOM 538 N N . VAL A 1 66 ? -6.382 0.553 14.546 1.00 88.62 66 VAL A N 1
ATOM 539 C CA . VAL A 1 66 ? -7.132 0.068 13.377 1.00 88.62 66 VAL A CA 1
ATOM 540 C C . VAL A 1 66 ? -6.385 0.373 12.078 1.00 88.62 66 VAL A C 1
ATOM 542 O O . VAL A 1 66 ? -6.202 -0.517 11.247 1.00 88.62 66 VAL A O 1
ATOM 545 N N . ILE A 1 67 ? -5.933 1.616 11.887 1.00 89.38 67 ILE A N 1
ATOM 546 C CA . ILE A 1 67 ? -5.247 2.010 10.652 1.00 89.38 67 ILE A CA 1
ATOM 547 C C . ILE A 1 67 ? -3.893 1.315 10.525 1.00 89.38 67 ILE A C 1
ATOM 549 O O . ILE A 1 67 ? -3.566 0.849 9.435 1.00 89.38 67 ILE A O 1
ATOM 553 N N . SER A 1 68 ? -3.120 1.200 11.604 1.00 90.62 68 SER A N 1
ATOM 554 C CA . SER A 1 68 ? -1.816 0.530 11.561 1.00 90.62 68 SER A CA 1
ATOM 555 C C . SER A 1 68 ? -1.948 -0.956 11.206 1.00 90.62 68 SER A C 1
ATOM 557 O O . SER A 1 68 ? -1.198 -1.457 10.361 1.00 90.62 68 SER A O 1
ATOM 559 N N . LEU A 1 69 ? -2.961 -1.636 11.754 1.00 88.81 69 LEU A N 1
ATOM 560 C CA . LEU A 1 69 ? -3.286 -3.020 11.423 1.00 88.81 69 LEU A CA 1
ATOM 561 C C . LEU A 1 69 ? -3.706 -3.150 9.952 1.00 88.81 69 LEU A C 1
ATOM 563 O O . LEU A 1 69 ? -3.195 -4.007 9.234 1.00 88.81 69 LEU A O 1
ATOM 567 N N . VAL A 1 70 ? -4.573 -2.258 9.467 1.00 89.62 70 VAL A N 1
ATOM 568 C CA . VAL A 1 70 ? -5.014 -2.241 8.063 1.00 89.62 70 VAL A CA 1
ATOM 569 C C . VAL A 1 70 ? -3.854 -1.962 7.103 1.00 89.62 70 VAL A C 1
ATOM 571 O O . VAL A 1 70 ? -3.759 -2.625 6.074 1.00 89.62 70 VAL A O 1
ATOM 574 N N . ILE A 1 71 ? -2.941 -1.044 7.434 1.00 91.50 71 ILE A N 1
ATOM 575 C CA . ILE A 1 71 ? -1.725 -0.762 6.651 1.00 91.50 71 ILE A CA 1
ATOM 576 C C . ILE A 1 71 ? -0.866 -2.016 6.519 1.00 91.50 71 ILE A C 1
ATOM 578 O O . ILE A 1 71 ? -0.443 -2.352 5.411 1.00 91.50 71 ILE A O 1
ATOM 582 N N . LYS A 1 72 ? -0.625 -2.716 7.634 1.00 90.06 72 LYS A N 1
ATOM 583 C CA . LYS A 1 72 ? 0.167 -3.947 7.646 1.00 90.06 72 LYS A CA 1
ATOM 584 C C . LYS A 1 72 ? -0.485 -5.022 6.776 1.00 90.06 72 LYS A C 1
ATOM 586 O O . LYS A 1 72 ? 0.179 -5.592 5.913 1.00 90.06 72 LYS A O 1
ATOM 591 N N . LEU A 1 73 ? -1.789 -5.238 6.949 1.00 87.88 73 LEU A N 1
ATOM 592 C CA . LEU A 1 73 ? -2.543 -6.250 6.208 1.00 87.88 73 LEU A CA 1
ATOM 593 C C . LEU A 1 73 ? -2.629 -5.940 4.713 1.00 87.88 73 LEU A C 1
ATOM 595 O O . LEU A 1 73 ? -2.382 -6.818 3.891 1.00 87.88 73 LEU A O 1
ATOM 599 N N . LEU A 1 74 ? -2.926 -4.692 4.342 1.00 88.00 74 LEU A N 1
ATOM 600 C CA . LEU A 1 74 ? -2.959 -4.267 2.944 1.00 88.00 74 LEU A CA 1
ATOM 601 C C . LEU A 1 74 ? -1.567 -4.365 2.308 1.00 88.00 74 LEU A C 1
ATOM 603 O O . LEU A 1 74 ? -1.438 -4.821 1.174 1.00 88.00 74 LEU A O 1
ATOM 607 N N . GLY A 1 75 ? -0.521 -3.980 3.041 1.00 87.94 75 GLY A N 1
ATOM 608 C CA . GLY A 1 75 ? 0.864 -4.104 2.600 1.00 87.94 75 GLY A CA 1
ATOM 609 C C . GLY A 1 75 ? 1.259 -5.551 2.308 1.00 87.94 75 GLY A C 1
ATOM 610 O O . GLY A 1 75 ? 1.798 -5.823 1.237 1.00 87.94 75 GLY A O 1
ATOM 611 N N . GLU A 1 76 ? 0.958 -6.475 3.223 1.00 87.38 76 GLU A N 1
ATOM 612 C CA . GLU A 1 76 ? 1.214 -7.913 3.060 1.00 87.38 76 GLU A CA 1
ATOM 613 C C . GLU A 1 76 ? 0.386 -8.522 1.922 1.00 87.38 76 GLU A C 1
ATOM 615 O O . GLU A 1 76 ? 0.922 -9.272 1.105 1.00 87.38 76 GLU A O 1
ATOM 620 N N . PHE A 1 77 ? -0.888 -8.145 1.809 1.00 84.88 77 PHE A N 1
ATOM 621 C CA . PHE A 1 77 ? -1.775 -8.593 0.738 1.00 84.88 77 PHE A CA 1
ATOM 622 C C . PHE A 1 77 ? -1.284 -8.165 -0.652 1.00 84.88 77 PHE A C 1
ATOM 624 O O . PHE A 1 77 ? -1.275 -8.952 -1.598 1.00 84.88 77 PHE A O 1
ATOM 631 N N . LEU A 1 78 ? -0.815 -6.924 -0.798 1.00 84.62 78 LEU A N 1
ATOM 632 C CA . LEU A 1 78 ? -0.258 -6.459 -2.068 1.00 84.62 78 LEU A CA 1
ATOM 633 C C . LEU A 1 78 ? 1.048 -7.188 -2.425 1.00 84.62 78 LEU A C 1
ATOM 635 O O . LEU A 1 78 ? 1.332 -7.393 -3.602 1.00 84.62 78 LEU A O 1
ATOM 639 N N . VAL A 1 79 ? 1.823 -7.640 -1.447 1.00 85.69 79 VAL A N 1
ATOM 640 C CA . VAL A 1 79 ? 3.035 -8.424 -1.722 1.00 85.69 79 VAL A CA 1
ATOM 641 C C . VAL A 1 79 ? 2.701 -9.868 -2.095 1.00 85.69 79 VAL A C 1
ATOM 643 O O . VAL A 1 79 ? 3.383 -10.437 -2.944 1.00 85.69 79 VAL A O 1
ATOM 646 N N . SER A 1 80 ? 1.673 -10.460 -1.480 1.00 81.38 80 SER A N 1
ATOM 647 C CA . SER A 1 80 ? 1.332 -11.877 -1.662 1.00 81.38 80 SER A CA 1
ATOM 648 C C . SER A 1 80 ? 0.697 -12.193 -3.016 1.00 81.38 80 SER A C 1
ATOM 650 O O . SER A 1 80 ? 0.840 -13.309 -3.512 1.00 81.38 80 SER A O 1
ATOM 652 N N . ILE A 1 81 ? 0.009 -11.229 -3.629 1.00 77.19 81 ILE A N 1
ATOM 653 C CA . ILE A 1 81 ? -0.587 -11.406 -4.955 1.00 77.19 81 ILE A CA 1
ATOM 654 C C . ILE A 1 81 ? 0.488 -11.267 -6.030 1.00 77.19 81 ILE A C 1
ATOM 656 O O . ILE A 1 81 ? 1.195 -10.257 -6.072 1.00 77.19 81 ILE A O 1
ATOM 660 N N . ASP A 1 82 ? 0.532 -12.200 -6.979 1.00 74.94 82 ASP A N 1
ATOM 661 C CA . ASP A 1 82 ? 1.409 -12.086 -8.143 1.00 74.94 82 ASP A CA 1
ATOM 662 C C . ASP A 1 82 ? 1.085 -10.854 -8.996 1.00 74.94 82 ASP A C 1
ATOM 664 O O . ASP A 1 82 ? -0.068 -10.482 -9.220 1.00 74.94 82 ASP A O 1
ATOM 668 N N . ILE A 1 83 ? 2.126 -10.220 -9.538 1.00 72.81 83 ILE A N 1
ATOM 669 C CA . ILE A 1 83 ? 2.000 -8.987 -10.331 1.00 72.81 83 ILE A CA 1
ATOM 670 C C . ILE A 1 83 ? 1.058 -9.179 -11.527 1.00 72.81 83 ILE A C 1
ATOM 672 O O . ILE A 1 83 ? 0.300 -8.267 -11.829 1.00 72.81 83 ILE A O 1
ATOM 676 N N . ASN A 1 84 ? 1.071 -10.358 -12.158 1.00 67.94 84 ASN A N 1
ATOM 677 C CA . ASN A 1 84 ? 0.329 -10.634 -13.392 1.00 67.94 84 ASN A CA 1
ATOM 678 C C . ASN A 1 84 ? -1.133 -11.072 -13.163 1.00 67.94 84 ASN A C 1
ATOM 680 O O . ASN A 1 84 ? -1.838 -11.340 -14.134 1.00 67.94 84 ASN A O 1
ATOM 684 N N . ILE A 1 85 ? -1.590 -11.214 -11.912 1.00 70.12 85 ILE A N 1
ATOM 685 C CA . ILE A 1 85 ? -2.962 -11.653 -11.626 1.00 70.12 85 ILE A CA 1
ATOM 686 C C . ILE A 1 85 ? -3.876 -10.432 -11.517 1.00 70.12 85 ILE A C 1
ATOM 688 O O . ILE A 1 85 ? -3.686 -9.568 -10.659 1.00 70.12 85 ILE A O 1
ATOM 692 N N . SER A 1 86 ? -4.902 -10.374 -12.370 1.00 63.53 86 SER A N 1
ATOM 693 C CA . SER A 1 86 ? -5.957 -9.364 -12.268 1.00 63.53 86 SER A CA 1
ATOM 694 C C . SER A 1 86 ? -6.677 -9.486 -10.928 1.00 63.53 86 SER A C 1
ATOM 696 O O . SER A 1 86 ? -7.305 -10.503 -10.626 1.00 63.53 86 SER A O 1
ATOM 698 N N . ILE A 1 87 ? -6.584 -8.430 -10.117 1.00 64.19 87 ILE A N 1
ATOM 699 C CA . ILE A 1 87 ? -7.214 -8.401 -8.797 1.00 64.19 87 ILE A CA 1
ATOM 700 C C . ILE A 1 87 ? -8.739 -8.434 -8.961 1.00 64.19 87 ILE A C 1
ATOM 702 O O . ILE A 1 87 ? -9.404 -9.161 -8.237 1.00 64.19 87 ILE A O 1
ATOM 706 N N . ASP A 1 88 ? -9.295 -7.767 -9.978 1.00 59.38 88 ASP A N 1
ATOM 707 C CA . ASP A 1 88 ? -10.739 -7.780 -10.258 1.00 59.38 88 ASP A CA 1
ATOM 708 C C . ASP A 1 88 ? -11.269 -9.182 -10.624 1.00 59.38 88 ASP A C 1
ATOM 710 O O . ASP A 1 88 ? -12.393 -9.526 -10.257 1.00 59.38 88 ASP A O 1
ATOM 714 N N . ASP A 1 89 ? -10.469 -10.029 -11.281 1.00 59.75 89 ASP A N 1
ATOM 715 C CA . ASP A 1 89 ? -10.873 -11.413 -11.572 1.00 59.75 89 ASP A CA 1
ATOM 716 C C . ASP A 1 89 ? -10.875 -12.287 -10.312 1.00 59.75 89 ASP A C 1
ATOM 718 O O . ASP A 1 89 ? -11.726 -13.170 -10.183 1.00 59.75 89 ASP A O 1
ATOM 722 N N . LEU A 1 90 ? -9.976 -12.020 -9.356 1.00 58.94 90 LEU A N 1
ATOM 723 C CA . LEU A 1 90 ? -10.014 -12.637 -8.025 1.00 58.94 90 LEU A CA 1
ATOM 724 C C . LEU A 1 90 ? -11.257 -12.182 -7.243 1.00 58.94 90 LEU A C 1
ATOM 726 O O . LEU A 1 90 ? -11.927 -13.006 -6.620 1.00 58.94 90 LEU A O 1
ATOM 730 N N . LEU A 1 91 ? -11.609 -10.893 -7.331 1.00 59.47 91 LEU A N 1
ATOM 731 C CA . LEU A 1 91 ? -12.812 -10.326 -6.710 1.00 59.47 91 LEU A CA 1
ATOM 732 C C . LEU A 1 91 ? -14.102 -10.935 -7.296 1.00 59.47 91 LEU A C 1
ATOM 734 O O . LEU A 1 91 ? -15.023 -11.279 -6.554 1.00 59.47 91 LEU A O 1
ATOM 738 N N . ASN A 1 92 ? -14.173 -11.104 -8.620 1.00 55.47 92 ASN A N 1
ATOM 739 C CA . ASN A 1 92 ? -15.378 -11.568 -9.315 1.00 55.47 92 ASN A CA 1
ATOM 740 C C . ASN A 1 92 ? -15.564 -13.094 -9.294 1.00 55.47 92 ASN A C 1
ATOM 742 O O . ASN A 1 92 ? -16.701 -13.560 -9.188 1.00 55.47 92 ASN A O 1
ATOM 746 N N . LYS A 1 93 ? -14.486 -13.894 -9.352 1.00 52.12 93 LYS A N 1
ATOM 747 C CA . LYS A 1 93 ? -14.588 -15.365 -9.252 1.00 52.12 93 LYS A CA 1
ATOM 748 C C . LYS A 1 93 ? -15.157 -15.815 -7.905 1.00 52.12 93 LYS A C 1
ATOM 750 O O . LYS A 1 93 ? -15.950 -16.753 -7.871 1.00 52.12 93 LYS A O 1
ATOM 755 N N . ASN A 1 94 ? -14.842 -15.108 -6.821 1.00 48.19 94 ASN A N 1
ATOM 756 C CA . ASN A 1 94 ? -15.363 -15.442 -5.494 1.00 48.19 94 ASN A CA 1
ATOM 757 C C . ASN A 1 94 ? -16.848 -15.090 -5.318 1.00 48.19 94 ASN A C 1
ATOM 759 O O . ASN A 1 94 ? -17.565 -15.843 -4.665 1.00 48.19 94 ASN A O 1
ATOM 763 N N . ASN A 1 95 ? -17.350 -14.033 -5.969 1.00 48.03 95 ASN A N 1
ATOM 764 C CA . ASN A 1 95 ? -18.786 -13.719 -5.957 1.00 48.03 95 ASN A CA 1
ATOM 765 C C . ASN A 1 95 ? -19.626 -14.770 -6.709 1.00 48.03 95 ASN A C 1
ATOM 767 O O . ASN A 1 95 ? -20.759 -15.048 -6.320 1.00 48.03 95 ASN A O 1
AT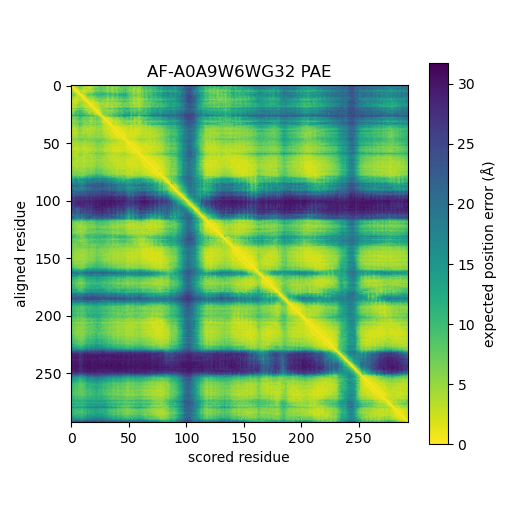OM 771 N N . ASN A 1 96 ? -19.066 -15.392 -7.752 1.00 45.50 96 ASN A N 1
ATOM 772 C CA . ASN A 1 96 ? -19.757 -16.410 -8.552 1.00 45.50 96 ASN A CA 1
ATOM 773 C C . ASN A 1 96 ? -19.654 -17.833 -7.965 1.00 45.50 96 ASN A C 1
ATOM 775 O O . ASN A 1 96 ? -20.519 -18.667 -8.234 1.00 45.50 96 ASN A O 1
ATOM 779 N N . ASN A 1 97 ? -18.656 -18.104 -7.116 1.00 44.06 97 ASN A N 1
ATOM 780 C CA . ASN A 1 97 ? -18.508 -19.378 -6.397 1.00 44.06 97 ASN A CA 1
ATOM 781 C C . ASN A 1 97 ? -19.439 -19.522 -5.179 1.00 44.06 97 ASN A C 1
ATOM 783 O O . ASN A 1 97 ? -19.362 -20.515 -4.461 1.00 44.06 97 ASN A O 1
ATOM 787 N N . ILE A 1 98 ? -20.356 -18.576 -4.956 1.00 47.34 98 ILE A N 1
ATOM 788 C CA . ILE A 1 98 ? -21.401 -18.694 -3.928 1.00 47.34 98 ILE A CA 1
ATOM 789 C C . ILE A 1 98 ? -22.479 -19.724 -4.332 1.00 47.34 98 ILE A C 1
ATOM 791 O O . ILE A 1 98 ? -23.216 -20.194 -3.470 1.00 47.34 98 ILE A O 1
ATOM 795 N N . ASN A 1 99 ? -22.537 -20.158 -5.602 1.00 40.66 99 ASN A N 1
ATOM 796 C CA . ASN A 1 99 ? -23.646 -20.993 -6.078 1.00 40.66 99 ASN A CA 1
ATOM 797 C C . ASN A 1 99 ? -23.342 -22.459 -6.414 1.00 40.66 99 ASN A C 1
ATOM 799 O O . ASN A 1 99 ? -24.306 -23.180 -6.636 1.00 40.66 99 ASN A O 1
ATOM 803 N N . ASN A 1 100 ? -22.098 -22.955 -6.421 1.00 36.78 100 ASN A N 1
ATOM 804 C CA . ASN A 1 100 ? -21.846 -24.362 -6.779 1.00 36.78 100 ASN A CA 1
ATOM 805 C C . ASN A 1 100 ? -20.763 -25.011 -5.905 1.00 36.78 100 ASN A C 1
ATOM 807 O O . ASN A 1 100 ? -19.579 -24.709 -6.017 1.00 36.78 100 ASN A O 1
ATOM 811 N N . ASN A 1 101 ? -21.198 -25.927 -5.041 1.00 43.84 101 ASN A N 1
ATOM 812 C CA . ASN A 1 101 ? -20.351 -26.761 -4.194 1.00 43.84 101 ASN A CA 1
ATOM 813 C C . ASN A 1 101 ? -19.555 -27.828 -4.984 1.00 43.84 101 ASN A C 1
ATOM 815 O O . ASN A 1 101 ? -20.057 -28.400 -5.947 1.00 43.84 101 ASN A O 1
ATOM 819 N N . VAL A 1 102 ? -18.413 -28.198 -4.387 1.00 44.97 102 VAL A N 1
ATOM 820 C CA . VAL A 1 102 ? -17.624 -29.450 -4.496 1.00 44.97 102 VAL A CA 1
ATOM 821 C C . VAL A 1 102 ? -16.736 -29.648 -5.737 1.00 44.97 102 VAL A C 1
ATOM 823 O O . VAL A 1 102 ? -17.228 -29.839 -6.842 1.00 44.97 102 VAL A O 1
ATOM 826 N N . GLY A 1 103 ? -15.424 -29.807 -5.497 1.00 37.19 103 GLY A N 1
ATOM 827 C CA . GLY A 1 103 ? -14.595 -30.735 -6.280 1.00 37.19 103 GLY A CA 1
ATOM 828 C C . GLY A 1 103 ? -13.219 -30.243 -6.742 1.00 37.19 103 GLY A C 1
ATOM 829 O O . GLY A 1 103 ? -13.086 -29.799 -7.870 1.00 37.19 103 GLY A O 1
ATOM 830 N N . ASN A 1 104 ? -12.218 -30.481 -5.888 1.00 40.59 104 ASN A N 1
ATOM 831 C CA . ASN A 1 104 ? -10.877 -31.012 -6.189 1.00 40.59 104 ASN A CA 1
ATOM 832 C C . ASN A 1 104 ? -9.856 -30.173 -6.994 1.00 40.59 104 ASN A C 1
ATOM 834 O O . ASN A 1 104 ? -9.995 -29.933 -8.186 1.00 40.59 104 ASN A O 1
ATOM 838 N N . ASP A 1 105 ? -8.743 -29.894 -6.304 1.00 41.69 105 ASP A N 1
ATOM 839 C CA . ASP A 1 105 ? -7.382 -29.683 -6.812 1.00 41.69 105 ASP A CA 1
ATOM 840 C C . ASP A 1 105 ? -7.127 -28.553 -7.822 1.00 41.69 105 ASP A C 1
ATOM 842 O O . ASP A 1 105 ? -6.922 -28.761 -9.015 1.00 41.69 105 ASP A O 1
ATOM 846 N N . SER A 1 106 ? -6.902 -27.356 -7.273 1.00 37.66 106 SER A N 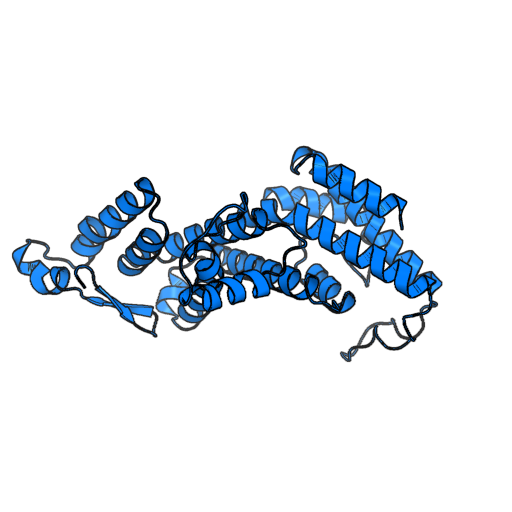1
ATOM 847 C CA . SER A 1 106 ? -5.797 -26.507 -7.731 1.00 37.66 106 SER A CA 1
ATOM 848 C C . SER A 1 106 ? -5.159 -25.797 -6.537 1.00 37.66 106 SER A C 1
ATOM 850 O O . SER A 1 106 ? -5.584 -24.735 -6.081 1.00 37.66 106 SER A O 1
ATOM 852 N N . THR A 1 107 ? -4.147 -26.458 -5.998 1.00 43.00 107 THR A N 1
ATOM 853 C CA . THR A 1 107 ? -3.173 -25.979 -5.026 1.00 43.00 107 THR A CA 1
ATOM 854 C C . THR A 1 107 ? -2.656 -24.584 -5.409 1.00 43.00 107 THR A C 1
ATOM 856 O O . THR A 1 107 ? -2.253 -24.377 -6.549 1.00 43.00 107 THR A O 1
ATOM 859 N N . PHE A 1 108 ? -2.591 -23.678 -4.420 1.00 35.75 108 PHE A N 1
ATOM 860 C CA . PHE A 1 108 ? -1.816 -22.423 -4.433 1.00 35.75 108 PHE A CA 1
ATOM 861 C C . PHE A 1 108 ? -2.489 -21.145 -4.995 1.00 35.75 108 PHE A C 1
ATOM 863 O O . PHE A 1 108 ? -1.979 -20.544 -5.925 1.00 35.75 108 PHE A O 1
ATOM 870 N N . LEU A 1 109 ? -3.623 -20.714 -4.423 1.00 35.59 109 LEU A N 1
ATOM 871 C CA . LEU A 1 109 ? -3.925 -19.318 -4.000 1.00 35.59 109 LEU A CA 1
ATOM 872 C C . LEU A 1 109 ? -5.410 -19.215 -3.589 1.00 35.59 109 LEU A C 1
ATOM 874 O O . LEU A 1 109 ? -6.209 -18.483 -4.169 1.00 35.59 109 LEU A O 1
ATOM 878 N N . SER A 1 110 ? -5.814 -19.968 -2.563 1.00 36.00 110 SER A N 1
ATOM 879 C CA . SER A 1 110 ? -7.098 -19.713 -1.902 1.00 36.00 110 SER A CA 1
ATOM 880 C C . SER A 1 110 ? -6.941 -18.479 -1.010 1.00 36.00 110 SER A C 1
ATOM 882 O O . SER A 1 110 ? -6.818 -18.612 0.206 1.00 36.00 110 SER A O 1
ATOM 884 N N . LE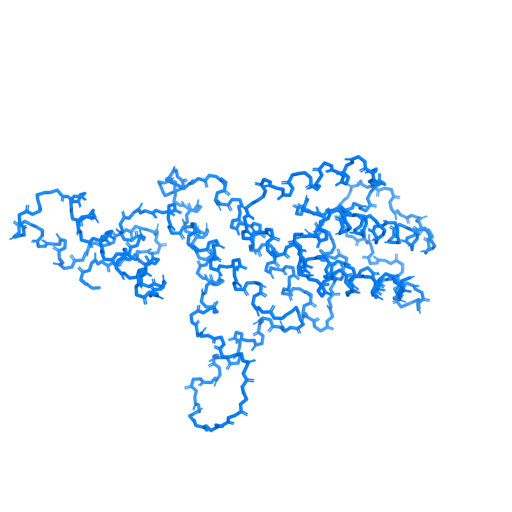U A 1 111 ? -6.894 -17.287 -1.616 1.00 40.94 111 LEU A N 1
ATOM 885 C CA . LEU A 1 111 ? -7.100 -16.029 -0.896 1.00 40.94 111 LEU A CA 1
ATOM 886 C C . LEU A 1 111 ? -8.443 -16.152 -0.177 1.00 40.94 111 LEU A C 1
ATOM 888 O O . LEU A 1 111 ? -9.470 -16.424 -0.809 1.00 40.94 111 LEU A O 1
ATOM 892 N N . LYS A 1 112 ? -8.430 -16.044 1.151 1.00 47.25 112 LYS A N 1
ATOM 893 C CA . LYS A 1 112 ? -9.661 -16.122 1.938 1.00 47.25 112 LYS A CA 1
ATOM 894 C C . LYS A 1 112 ? -10.537 -14.924 1.542 1.00 47.25 112 LYS A C 1
ATOM 896 O O . LYS A 1 112 ? -10.015 -13.869 1.197 1.00 47.25 112 LYS A O 1
ATOM 901 N N . ASN A 1 113 ? -11.865 -15.063 1.590 1.00 49.03 113 ASN A N 1
ATOM 902 C CA . ASN A 1 113 ? -12.815 -13.959 1.322 1.00 49.03 113 ASN A CA 1
ATOM 903 C C . ASN A 1 113 ? -12.470 -12.677 2.106 1.00 49.03 113 ASN A C 1
ATOM 905 O O . ASN A 1 113 ? -12.659 -11.559 1.634 1.00 49.03 113 ASN A O 1
ATOM 909 N N . ASP A 1 114 ? -11.913 -12.888 3.286 1.00 51.16 114 ASP A N 1
ATOM 910 C CA . ASP A 1 114 ? -11.178 -11.968 4.134 1.00 51.16 114 ASP A CA 1
ATOM 911 C C . ASP A 1 114 ? -10.221 -11.040 3.359 1.00 51.16 114 ASP A C 1
ATOM 913 O O . ASP A 1 114 ? -10.425 -9.830 3.332 1.00 51.16 114 ASP A O 1
ATOM 917 N N . ASP A 1 115 ? -9.233 -11.571 2.645 1.00 51.28 115 ASP A N 1
ATOM 918 C CA . ASP A 1 115 ? -8.160 -10.787 2.015 1.00 51.28 115 ASP A CA 1
ATOM 919 C C . ASP A 1 115 ? -8.685 -9.814 0.939 1.00 51.28 115 ASP A C 1
ATOM 921 O O . ASP A 1 115 ? -8.193 -8.704 0.766 1.00 51.28 115 ASP A O 1
ATOM 925 N N . ILE A 1 116 ? -9.766 -10.191 0.261 1.00 53.56 116 ILE A N 1
ATOM 926 C CA . ILE A 1 116 ? -10.489 -9.358 -0.709 1.00 53.56 116 ILE A CA 1
ATOM 927 C C . ILE A 1 116 ? -11.305 -8.257 -0.016 1.00 53.56 116 ILE A C 1
ATOM 929 O O . ILE A 1 116 ? -11.409 -7.125 -0.509 1.00 53.56 116 ILE A O 1
ATOM 933 N N . ASN A 1 117 ? -11.844 -8.555 1.166 1.00 63.94 117 ASN A N 1
ATOM 934 C CA . ASN A 1 117 ? -12.518 -7.565 1.987 1.00 63.94 117 ASN A CA 1
ATOM 935 C C . ASN A 1 117 ? -11.555 -6.470 2.460 1.00 63.94 117 ASN A C 1
ATOM 937 O O . ASN A 1 117 ? -12.031 -5.347 2.625 1.00 63.94 117 ASN A O 1
ATOM 941 N N . ILE A 1 118 ? -10.242 -6.723 2.590 1.00 77.94 118 ILE A N 1
ATOM 942 C CA . ILE A 1 118 ? -9.280 -5.735 3.110 1.00 77.94 118 ILE A CA 1
ATOM 943 C C . ILE A 1 118 ? -9.196 -4.469 2.250 1.00 77.94 118 ILE A C 1
ATOM 945 O O . ILE A 1 118 ? -9.169 -3.367 2.796 1.00 77.94 118 ILE A O 1
ATOM 949 N N . ILE A 1 119 ? -9.230 -4.581 0.916 1.00 80.19 119 ILE A N 1
ATOM 950 C CA . ILE A 1 119 ? -9.187 -3.408 0.024 1.00 80.19 119 ILE A CA 1
ATOM 951 C C . ILE A 1 119 ? -10.478 -2.604 0.174 1.00 80.19 119 ILE A C 1
ATOM 953 O O . ILE A 1 119 ? -10.457 -1.385 0.353 1.00 80.19 119 ILE A O 1
ATOM 957 N N . SER A 1 120 ? -11.620 -3.297 0.129 1.00 79.81 120 SER A N 1
ATOM 958 C CA . SER A 1 120 ? -12.928 -2.657 0.272 1.00 79.81 120 SER A CA 1
ATOM 959 C C . SER A 1 120 ? -13.085 -1.998 1.646 1.00 79.81 120 SER A C 1
ATOM 961 O O . SER A 1 120 ? -13.684 -0.929 1.756 1.00 79.81 120 SER A O 1
ATOM 963 N N . LEU A 1 121 ? -12.521 -2.620 2.683 1.00 79.81 121 LEU A N 1
ATOM 964 C CA . LEU A 1 121 ? -12.496 -2.137 4.053 1.00 79.81 121 LEU A CA 1
ATOM 965 C C . LEU A 1 121 ? -11.601 -0.906 4.164 1.00 79.81 121 LEU A C 1
ATOM 967 O O . LEU A 1 121 ? -12.060 0.111 4.667 1.00 79.81 121 LEU A O 1
ATOM 971 N N . SER A 1 122 ? -10.391 -0.948 3.607 1.00 84.06 122 SER A N 1
ATOM 972 C CA . SER A 1 122 ? -9.454 0.183 3.569 1.00 84.06 122 SER A CA 1
ATOM 973 C C . SER A 1 122 ? -10.078 1.413 2.901 1.00 84.06 122 SER A C 1
ATOM 975 O O . SER A 1 122 ? -10.041 2.513 3.451 1.00 84.06 122 SER A O 1
ATOM 977 N N . LEU A 1 123 ? -10.743 1.223 1.754 1.00 83.88 123 LEU A N 1
ATOM 978 C CA . LEU A 1 123 ? -11.460 2.287 1.039 1.00 83.88 123 LEU A CA 1
ATOM 979 C C . LEU A 1 123 ? -12.666 2.832 1.814 1.00 83.88 123 LEU A C 1
ATOM 981 O O . LEU A 1 123 ? -13.004 4.008 1.678 1.00 83.88 123 LEU A O 1
ATOM 985 N N . LYS A 1 124 ? -13.353 1.994 2.595 1.00 82.25 124 LYS A N 1
ATOM 986 C CA . LYS A 1 124 ? -14.442 2.444 3.472 1.00 82.25 124 LYS A CA 1
ATOM 987 C C . LYS A 1 124 ? -13.882 3.224 4.657 1.00 82.25 124 LYS A C 1
ATOM 989 O O . LYS A 1 124 ? -14.347 4.329 4.901 1.00 82.25 124 LYS A O 1
ATOM 994 N N . LEU A 1 125 ? -12.868 2.697 5.340 1.00 81.69 125 LEU A N 1
ATOM 995 C CA . LEU A 1 125 ? -12.257 3.316 6.516 1.00 81.69 125 LEU A CA 1
ATOM 996 C C . LEU A 1 125 ? -11.673 4.688 6.197 1.00 81.69 125 LEU A C 1
ATOM 998 O O . LEU A 1 125 ? -11.962 5.637 6.916 1.00 81.69 125 LEU A O 1
ATOM 1002 N N . ILE A 1 126 ? -10.953 4.835 5.080 1.00 82.56 126 ILE A N 1
ATOM 1003 C CA . ILE A 1 126 ? -10.393 6.138 4.703 1.00 82.56 126 ILE A CA 1
ATOM 1004 C C . ILE A 1 126 ? -11.492 7.178 4.437 1.00 82.56 126 ILE A C 1
ATOM 1006 O O . ILE A 1 126 ? -11.366 8.329 4.844 1.00 82.56 126 ILE A O 1
ATOM 1010 N N . LYS A 1 127 ? -12.615 6.775 3.822 1.00 84.25 127 LYS A N 1
ATOM 1011 C CA . LYS A 1 127 ? -13.771 7.658 3.599 1.00 84.25 127 LYS A CA 1
ATOM 1012 C C . LYS A 1 127 ? -14.458 8.025 4.910 1.00 84.25 127 LYS A C 1
ATOM 1014 O O . LYS A 1 127 ? -14.764 9.191 5.122 1.00 84.25 127 LYS A O 1
ATOM 1019 N N . LEU A 1 128 ? -14.682 7.045 5.783 1.00 80.50 128 LEU A N 1
ATOM 1020 C CA . LEU A 1 128 ? -15.312 7.262 7.083 1.00 80.50 128 LEU A CA 1
ATOM 1021 C C . LEU A 1 128 ? -14.472 8.206 7.946 1.00 80.50 128 LEU A C 1
ATOM 1023 O O . LEU A 1 128 ? -14.986 9.207 8.431 1.00 80.50 128 LEU A O 1
ATOM 1027 N N . TYR A 1 129 ? -13.171 7.943 8.064 1.00 82.00 129 TYR A N 1
ATOM 1028 C CA . TYR A 1 129 ? -12.294 8.687 8.967 1.00 82.00 129 TYR A CA 1
ATOM 1029 C C . TYR A 1 129 ? -12.002 10.100 8.459 1.00 82.00 129 TYR A C 1
ATOM 1031 O O . TYR A 1 129 ? -11.799 10.999 9.270 1.00 82.00 129 TYR A O 1
ATOM 1039 N N . ASN A 1 130 ? -12.025 10.321 7.140 1.00 81.81 130 ASN A N 1
ATOM 1040 C CA . ASN A 1 130 ? -11.920 11.664 6.568 1.00 81.81 130 ASN A CA 1
ATOM 1041 C C . ASN A 1 130 ? -13.209 12.484 6.738 1.00 81.81 130 ASN A C 1
ATOM 1043 O O . ASN A 1 130 ? -13.131 13.705 6.847 1.00 81.81 130 ASN A O 1
ATOM 1047 N N . ASN A 1 131 ? -14.380 11.840 6.775 1.00 83.00 131 ASN A N 1
ATOM 1048 C CA . ASN A 1 131 ? -15.661 12.531 6.947 1.00 83.00 131 ASN A CA 1
ATOM 1049 C C . ASN A 1 131 ? -15.886 13.001 8.394 1.00 83.00 131 ASN A C 1
ATOM 1051 O O . ASN A 1 131 ? -16.511 14.035 8.619 1.00 83.00 131 ASN A O 1
ATOM 1055 N N . SER A 1 132 ? -15.378 12.259 9.377 1.00 80.50 132 SER A N 1
ATOM 1056 C CA . SER A 1 132 ? -15.531 12.566 10.802 1.00 80.50 132 SER A CA 1
ATOM 1057 C C . SER A 1 132 ? -14.299 13.287 11.364 1.00 80.50 132 SER A C 1
ATOM 1059 O O . SER A 1 132 ? -13.237 12.680 11.524 1.00 80.50 132 SER A O 1
ATOM 1061 N N . ILE A 1 133 ? -14.440 14.565 11.734 1.00 79.56 133 ILE A N 1
ATOM 1062 C CA . ILE A 1 133 ? -13.348 15.368 12.322 1.00 79.56 133 ILE A CA 1
ATOM 1063 C C . ILE A 1 133 ? -12.816 14.734 13.621 1.00 79.56 133 ILE A C 1
ATOM 1065 O O . ILE A 1 133 ? -11.606 14.701 13.839 1.00 79.56 133 ILE A O 1
ATOM 1069 N N . GLU A 1 134 ? -13.700 14.198 14.465 1.00 78.88 134 GLU A N 1
ATOM 1070 C CA . GLU A 1 134 ? -13.341 13.623 15.770 1.00 78.88 134 GLU A CA 1
ATOM 1071 C C . GLU A 1 134 ? -12.413 12.409 15.640 1.00 78.88 134 GLU A C 1
ATOM 1073 O O . GLU A 1 134 ? -11.393 12.325 16.325 1.00 78.88 134 GLU A O 1
ATOM 1078 N N . ILE A 1 135 ? -12.716 11.505 14.705 1.00 78.19 135 ILE A N 1
ATOM 1079 C CA . ILE A 1 135 ? -11.875 10.339 14.404 1.00 78.19 135 ILE A CA 1
ATOM 1080 C C . ILE A 1 135 ? -10.592 10.789 13.704 1.00 78.19 135 ILE A C 1
ATOM 1082 O O . ILE A 1 135 ? -9.505 10.304 14.014 1.00 78.19 135 ILE A O 1
ATOM 1086 N N . SER A 1 136 ? -10.695 11.764 12.796 1.00 79.19 136 SER A N 1
ATOM 1087 C CA . SER A 1 136 ? -9.548 12.286 12.059 1.00 79.19 136 SER A CA 1
ATOM 1088 C C . SER A 1 136 ? -8.476 12.855 12.995 1.00 79.19 136 SER A C 1
ATOM 1090 O O . SER A 1 136 ? -7.294 12.630 12.747 1.00 79.19 136 SER A O 1
ATOM 1092 N N . ASN A 1 137 ? -8.862 13.514 14.089 1.00 83.12 137 ASN A N 1
ATOM 1093 C CA . ASN A 1 137 ? -7.916 14.045 15.073 1.00 83.12 137 ASN A CA 1
ATOM 1094 C C . ASN A 1 137 ? -7.222 12.956 15.909 1.00 83.12 137 ASN A C 1
ATOM 1096 O O . ASN A 1 137 ? -6.105 13.175 16.371 1.00 83.12 137 ASN A O 1
ATOM 1100 N N . LYS A 1 138 ? -7.863 11.795 16.102 1.00 83.69 138 LYS A N 1
ATOM 1101 C CA . LYS A 1 138 ? -7.295 10.656 16.845 1.00 83.69 138 LYS A CA 1
ATOM 1102 C C . LYS A 1 138 ? -6.309 9.826 16.010 1.00 83.69 138 LYS A C 1
ATOM 1104 O O . LYS A 1 138 ? -5.526 9.073 16.576 1.00 83.69 138 LYS A O 1
ATOM 1109 N N . VAL A 1 139 ? -6.341 9.960 14.683 1.00 85.19 139 VAL A N 1
ATOM 1110 C CA . VAL A 1 139 ? -5.482 9.210 13.755 1.00 85.19 139 VAL A CA 1
ATOM 1111 C C . VAL A 1 139 ? -4.338 10.089 13.263 1.00 85.19 139 VAL A C 1
ATOM 1113 O O . VAL A 1 139 ? -4.548 11.215 12.803 1.00 85.19 139 VAL A O 1
ATOM 1116 N N . SER A 1 140 ? -3.123 9.552 13.287 1.00 87.00 140 SER A N 1
ATOM 1117 C CA . SER A 1 140 ? -1.936 10.258 12.835 1.00 87.00 140 SER A CA 1
ATOM 1118 C C . SER A 1 140 ? -1.990 10.553 11.332 1.00 87.00 140 SER A C 1
ATOM 1120 O O . SER A 1 140 ? -2.439 9.754 10.506 1.00 87.00 140 SER A O 1
ATOM 1122 N N . ILE A 1 141 ? -1.497 11.736 10.960 1.00 87.25 141 ILE A N 1
ATOM 1123 C CA . ILE A 1 141 ? -1.434 12.173 9.557 1.00 87.25 141 ILE A CA 1
ATOM 1124 C C . ILE A 1 141 ? -0.567 11.200 8.742 1.00 87.25 141 ILE A C 1
ATOM 1126 O O . ILE A 1 141 ? -0.964 10.780 7.659 1.00 87.25 141 ILE A O 1
ATOM 1130 N N . LYS A 1 142 ? 0.555 10.751 9.320 1.00 88.00 142 LYS A N 1
ATOM 1131 C CA . LYS A 1 142 ? 1.481 9.795 8.697 1.00 88.00 142 LYS A CA 1
ATOM 1132 C C . LYS A 1 142 ? 0.802 8.470 8.349 1.00 88.00 142 LYS A C 1
ATOM 1134 O O . LYS A 1 142 ? 0.998 7.956 7.253 1.00 88.00 142 LYS A O 1
ATOM 1139 N N . SER A 1 143 ? -0.006 7.916 9.252 1.00 87.38 143 SER A N 1
ATOM 1140 C CA . SER A 1 143 ? -0.714 6.658 9.001 1.00 87.38 143 SER A CA 1
ATOM 1141 C C . SER A 1 143 ? -1.738 6.807 7.867 1.00 87.38 143 SER A C 1
ATOM 1143 O O . SER A 1 143 ? -1.836 5.938 7.001 1.00 87.38 143 SER A O 1
ATOM 1145 N N . LYS A 1 144 ? -2.436 7.947 7.774 1.00 86.25 144 LYS A N 1
ATOM 1146 C CA . LYS A 1 144 ? -3.340 8.222 6.641 1.00 86.25 144 LYS A CA 1
ATOM 1147 C C . LYS A 1 144 ? -2.597 8.357 5.315 1.00 86.25 144 LYS A C 1
ATOM 1149 O O . LYS A 1 144 ? -3.055 7.807 4.317 1.00 86.25 144 LYS A O 1
ATOM 1154 N N . GLU A 1 145 ? -1.461 9.050 5.308 1.00 88.44 145 GLU A N 1
ATOM 1155 C CA . GLU A 1 145 ? -0.604 9.177 4.123 1.00 88.44 145 GLU A CA 1
ATOM 1156 C C . GLU A 1 145 ? -0.130 7.802 3.644 1.00 88.44 145 GLU A C 1
ATOM 1158 O O . GLU A 1 145 ? -0.286 7.469 2.471 1.00 88.44 145 GLU A O 1
ATOM 1163 N N . VAL A 1 146 ? 0.360 6.958 4.558 1.00 90.44 146 VAL A N 1
ATOM 1164 C CA . VAL A 1 146 ? 0.807 5.595 4.235 1.00 90.44 146 VAL A CA 1
ATOM 1165 C C . VAL A 1 146 ? -0.330 4.757 3.649 1.00 90.44 146 VAL A C 1
ATOM 1167 O O . VAL A 1 146 ? -0.133 4.071 2.645 1.00 90.44 146 VAL A O 1
ATOM 1170 N N . LEU A 1 147 ? -1.528 4.824 4.236 1.00 89.38 147 LEU A N 1
ATOM 1171 C CA . LEU A 1 147 ? -2.694 4.112 3.715 1.00 89.38 147 LEU A CA 1
ATOM 1172 C C . LEU A 1 147 ? -3.104 4.624 2.325 1.00 89.38 147 LEU A C 1
ATOM 1174 O O . LEU A 1 147 ? -3.411 3.814 1.451 1.00 89.38 147 LEU A O 1
ATOM 1178 N N . SER A 1 148 ? -3.071 5.942 2.098 1.00 89.19 148 SER A N 1
ATOM 1179 C CA . SER A 1 148 ? -3.350 6.543 0.786 1.00 89.19 148 SER A CA 1
ATOM 1180 C C . SER A 1 148 ? -2.366 6.046 -0.272 1.00 89.19 148 SER A C 1
ATOM 1182 O O . SER A 1 148 ? -2.783 5.591 -1.334 1.00 89.19 148 SER A O 1
ATOM 1184 N N . VAL A 1 149 ? -1.070 6.034 0.050 1.00 90.38 149 VAL A N 1
ATOM 1185 C CA . VAL A 1 149 ? -0.018 5.525 -0.841 1.00 90.38 149 VAL A CA 1
ATOM 1186 C C . VAL A 1 149 ? -0.238 4.046 -1.173 1.00 90.38 149 VAL A C 1
ATOM 1188 O O . VAL A 1 149 ? -0.144 3.656 -2.335 1.00 90.38 149 VAL A O 1
ATOM 1191 N N . LEU A 1 150 ? -0.585 3.205 -0.193 1.00 89.94 150 LEU A N 1
ATOM 1192 C CA . LEU A 1 150 ? -0.881 1.787 -0.446 1.00 89.94 150 LEU A CA 1
ATOM 1193 C C . LEU A 1 150 ? -2.116 1.589 -1.341 1.00 89.94 150 LEU A C 1
ATOM 1195 O O . LEU A 1 150 ? -2.125 0.698 -2.192 1.00 89.94 150 LEU A O 1
ATOM 1199 N N . LEU A 1 151 ? -3.144 2.429 -1.193 1.00 88.38 151 LEU A N 1
ATOM 1200 C CA . LEU A 1 151 ? -4.318 2.414 -2.070 1.00 88.38 151 LEU A CA 1
ATOM 1201 C C . LEU A 1 151 ? -3.979 2.873 -3.495 1.00 88.38 151 LEU A C 1
ATOM 1203 O O . LEU A 1 151 ? -4.483 2.303 -4.462 1.00 88.38 151 LEU A O 1
ATOM 1207 N N . GLU A 1 152 ? -3.089 3.849 -3.654 1.00 88.88 152 GLU A N 1
ATOM 1208 C CA . GLU A 1 152 ? -2.593 4.261 -4.970 1.00 88.88 152 GLU A CA 1
ATOM 1209 C C . GLU A 1 152 ? -1.758 3.163 -5.642 1.00 88.88 152 GLU A C 1
ATOM 1211 O O . GLU A 1 152 ? -1.928 2.902 -6.836 1.00 88.88 152 GLU A O 1
ATOM 1216 N N . ILE A 1 153 ? -0.924 2.450 -4.876 1.00 88.62 153 ILE A N 1
ATOM 1217 C CA . ILE A 1 153 ? -0.199 1.259 -5.345 1.00 88.62 153 ILE A CA 1
ATOM 1218 C C . ILE A 1 153 ? -1.183 0.194 -5.839 1.00 88.62 153 ILE A C 1
ATOM 1220 O O . ILE A 1 153 ? -0.983 -0.387 -6.910 1.00 88.62 153 ILE A O 1
ATOM 1224 N N . TYR A 1 154 ? -2.267 -0.043 -5.098 1.00 86.94 154 TYR A N 1
ATOM 1225 C CA . TYR A 1 154 ? -3.335 -0.942 -5.526 1.00 86.94 154 TYR A CA 1
ATOM 1226 C C . TYR A 1 154 ? -3.961 -0.500 -6.861 1.00 86.94 154 TYR A C 1
ATOM 1228 O O . TYR A 1 154 ? -4.065 -1.307 -7.787 1.00 86.94 154 TYR A O 1
ATOM 1236 N N . GLU A 1 155 ? -4.315 0.779 -7.005 1.00 84.50 155 GLU A N 1
ATOM 1237 C CA . GLU A 1 155 ? -4.884 1.324 -8.245 1.00 84.50 155 GLU A CA 1
ATOM 1238 C C . GLU A 1 155 ? -3.925 1.196 -9.440 1.00 84.50 155 GLU A C 1
ATOM 1240 O O . GLU A 1 155 ? -4.355 0.911 -10.558 1.00 84.50 155 GLU A O 1
ATOM 1245 N N . ILE A 1 156 ? -2.618 1.371 -9.227 1.00 85.69 156 ILE A N 1
ATOM 1246 C CA . ILE A 1 156 ? -1.597 1.161 -10.264 1.00 85.69 156 ILE A CA 1
ATOM 1247 C C . ILE A 1 156 ? -1.580 -0.297 -10.723 1.00 85.69 156 ILE A C 1
ATOM 1249 O O . ILE A 1 156 ? -1.605 -0.566 -11.925 1.00 85.69 156 ILE A O 1
ATOM 1253 N N . ARG A 1 157 ? -1.581 -1.245 -9.781 1.00 83.12 157 ARG A N 1
ATOM 1254 C CA . ARG A 1 157 ? -1.612 -2.679 -10.108 1.00 83.12 157 ARG A CA 1
ATOM 1255 C C . ARG A 1 157 ? -2.885 -3.071 -10.841 1.00 83.12 157 ARG A C 1
ATOM 1257 O O . ARG A 1 157 ? -2.836 -3.837 -11.800 1.00 83.12 157 ARG A O 1
ATOM 1264 N N . LYS A 1 158 ? -4.015 -2.510 -10.420 1.00 82.81 158 LYS A N 1
ATOM 1265 C CA . LYS A 1 158 ? -5.305 -2.712 -11.072 1.00 82.81 158 LYS A CA 1
ATOM 1266 C C . LYS A 1 158 ? -5.285 -2.247 -12.529 1.00 82.81 158 LYS A C 1
ATOM 1268 O O . LYS A 1 158 ? -5.751 -2.969 -13.403 1.00 82.81 158 LYS A O 1
ATOM 1273 N N . GLU A 1 159 ? -4.744 -1.060 -12.802 1.00 81.06 159 GLU A N 1
ATOM 1274 C CA . GLU A 1 159 ? -4.608 -0.541 -14.171 1.00 81.06 159 GLU A CA 1
ATOM 1275 C C . GLU A 1 159 ? -3.626 -1.368 -15.017 1.00 81.06 159 GLU A C 1
ATOM 1277 O O . GLU A 1 159 ? -3.877 -1.565 -16.204 1.00 81.06 159 GLU A O 1
ATOM 1282 N N . PHE A 1 160 ? -2.543 -1.879 -14.419 1.00 81.94 160 PHE A N 1
ATOM 1283 C CA . PHE A 1 160 ? -1.543 -2.700 -15.111 1.00 81.94 160 PHE A CA 1
ATOM 1284 C C . PHE A 1 160 ? -2.102 -4.043 -15.606 1.00 81.94 160 PHE A C 1
ATOM 1286 O O . PHE A 1 160 ? -1.731 -4.496 -16.683 1.00 81.94 160 PHE A O 1
ATOM 1293 N N . ASN A 1 161 ? -3.033 -4.648 -14.864 1.00 79.06 161 ASN A N 1
ATOM 1294 C CA . ASN A 1 161 ? -3.602 -5.958 -15.203 1.00 79.06 161 ASN A CA 1
ATOM 1295 C C . ASN A 1 161 ? -4.807 -5.905 -16.157 1.00 79.06 161 ASN A C 1
ATOM 1297 O O . ASN A 1 161 ? -5.418 -6.937 -16.438 1.00 79.06 161 ASN A O 1
ATOM 1301 N N . LYS A 1 162 ? -5.166 -4.724 -16.677 1.00 79.50 162 LYS A N 1
ATOM 1302 C CA . LYS A 1 162 ? -6.189 -4.604 -17.726 1.00 79.50 162 LYS A CA 1
ATOM 1303 C C . LYS A 1 162 ? -5.650 -5.119 -19.062 1.00 79.50 162 LYS A C 1
ATOM 1305 O O . LYS A 1 162 ? -4.473 -4.967 -19.357 1.00 79.50 162 LYS A O 1
ATOM 1310 N N . TYR A 1 163 ? -6.541 -5.648 -19.907 1.00 60.19 163 TYR A N 1
ATOM 1311 C CA . TYR A 1 163 ? -6.197 -6.206 -21.226 1.00 60.19 163 TYR A CA 1
ATOM 1312 C C . TYR A 1 163 ? -5.453 -5.212 -22.146 1.00 60.19 163 TYR A C 1
ATOM 1314 O O . TYR A 1 163 ? -4.609 -5.629 -22.926 1.00 60.19 163 TYR A O 1
ATOM 1322 N N . ASN A 1 164 ? -5.723 -3.905 -22.014 1.00 64.06 164 ASN A N 1
ATOM 1323 C CA . ASN A 1 164 ? -4.972 -2.822 -22.660 1.00 64.06 164 ASN A CA 1
ATOM 1324 C C . ASN A 1 164 ? -4.560 -1.783 -21.601 1.00 64.06 164 ASN A C 1
ATOM 1326 O O . ASN A 1 164 ? -5.345 -0.873 -21.304 1.00 64.06 164 ASN A O 1
ATOM 1330 N N . PRO A 1 165 ? -3.378 -1.916 -20.981 1.00 70.19 165 PRO A N 1
ATOM 1331 C CA . PRO A 1 165 ? -2.941 -0.979 -19.959 1.00 70.19 165 PRO A CA 1
ATOM 1332 C C . PRO A 1 165 ? -2.564 0.362 -20.598 1.00 70.19 165 PRO A C 1
ATOM 1334 O O . PRO A 1 165 ? -1.757 0.431 -21.523 1.00 70.19 165 PRO A O 1
ATOM 1337 N N . ASN A 1 166 ? -3.107 1.461 -20.069 1.00 75.25 166 ASN A N 1
ATOM 1338 C CA . ASN A 1 166 ? -2.639 2.803 -20.416 1.00 75.25 166 ASN A CA 1
ATOM 1339 C C . ASN A 1 166 ? -1.285 3.050 -19.738 1.00 75.25 166 ASN A C 1
ATOM 1341 O O . ASN A 1 166 ? -1.219 3.631 -18.652 1.00 75.25 166 ASN A O 1
ATOM 1345 N N . LEU A 1 167 ? -0.207 2.596 -20.380 1.00 76.94 167 LEU A N 1
ATOM 1346 C CA . LEU A 1 167 ? 1.162 2.610 -19.847 1.00 76.94 167 LEU A CA 1
ATOM 1347 C C . LEU A 1 167 ? 1.594 4.007 -19.378 1.00 76.94 167 LEU A C 1
ATOM 1349 O O . LEU A 1 167 ? 2.185 4.154 -18.311 1.00 76.94 167 LEU A O 1
ATOM 1353 N N . ILE A 1 168 ? 1.222 5.045 -20.129 1.00 73.19 168 ILE A N 1
ATOM 1354 C CA . ILE A 1 168 ? 1.545 6.446 -19.819 1.00 73.19 168 ILE A CA 1
ATOM 1355 C C . ILE A 1 168 ? 0.849 6.901 -18.531 1.00 73.19 168 ILE A C 1
ATOM 1357 O O . ILE A 1 168 ? 1.474 7.495 -17.658 1.00 73.19 168 ILE A O 1
ATOM 1361 N N . LYS A 1 169 ? -0.433 6.561 -18.356 1.00 79.75 169 LYS A N 1
ATOM 1362 C CA . LYS A 1 169 ? -1.186 6.899 -17.139 1.00 79.75 169 LYS A CA 1
ATOM 1363 C C . LYS A 1 169 ? -0.601 6.204 -15.909 1.00 79.75 169 LYS A C 1
ATOM 1365 O O . LYS A 1 169 ? -0.560 6.798 -14.835 1.00 79.75 169 LYS A O 1
ATOM 1370 N N . ILE A 1 170 ? -0.158 4.956 -16.063 1.00 81.38 170 ILE A N 1
ATOM 1371 C CA . ILE A 1 170 ? 0.501 4.190 -14.998 1.00 81.38 170 ILE A CA 1
ATOM 1372 C C . ILE A 1 170 ? 1.818 4.856 -14.601 1.00 81.38 170 ILE A C 1
ATOM 1374 O O . ILE A 1 170 ? 2.072 5.058 -13.417 1.00 81.38 170 ILE A O 1
ATOM 1378 N N . LEU A 1 171 ? 2.628 5.240 -15.584 1.00 79.50 171 LEU A N 1
ATOM 1379 C CA . LEU A 1 171 ? 3.902 5.904 -15.348 1.00 79.50 171 LEU A CA 1
ATOM 1380 C C . LEU A 1 171 ? 3.748 7.287 -14.700 1.00 79.50 171 LEU A C 1
ATOM 1382 O O . LEU A 1 171 ? 4.481 7.579 -13.762 1.00 79.50 171 LEU A O 1
ATOM 1386 N N . ASN A 1 172 ? 2.756 8.086 -15.100 1.00 80.31 172 ASN A N 1
ATOM 1387 C CA . ASN A 1 172 ? 2.466 9.370 -14.447 1.00 80.31 172 ASN A CA 1
ATOM 1388 C C . ASN A 1 172 ? 2.002 9.177 -12.994 1.00 80.31 172 ASN A C 1
ATOM 1390 O O . ASN A 1 172 ? 2.389 9.929 -12.105 1.00 80.31 172 ASN A O 1
ATOM 1394 N N . LYS A 1 173 ? 1.193 8.142 -12.717 1.00 82.00 173 LYS A N 1
ATOM 1395 C CA . LYS A 1 173 ? 0.834 7.786 -11.334 1.00 82.00 173 LYS A CA 1
ATOM 1396 C C . LYS A 1 173 ? 2.064 7.367 -10.520 1.00 82.00 173 LYS A C 1
ATOM 1398 O O . LYS A 1 173 ? 2.164 7.732 -9.357 1.00 82.00 173 LYS A O 1
ATOM 1403 N N . LEU A 1 174 ? 2.996 6.625 -11.122 1.00 82.94 174 LEU A N 1
ATOM 1404 C CA . LEU A 1 174 ? 4.251 6.228 -10.475 1.00 82.94 174 LEU A CA 1
ATOM 1405 C C . LEU A 1 174 ? 5.189 7.416 -10.219 1.00 82.94 174 LEU A C 1
ATOM 1407 O O . LEU A 1 174 ? 5.861 7.427 -9.192 1.00 82.94 174 LEU A O 1
ATOM 1411 N N . GLU A 1 175 ? 5.219 8.405 -11.115 1.00 81.06 175 GLU A N 1
ATOM 1412 C CA . GLU A 1 175 ? 5.935 9.672 -10.910 1.00 81.06 175 GLU A CA 1
ATOM 1413 C C . GLU A 1 175 ? 5.332 10.448 -9.729 1.00 81.06 175 GLU A C 1
ATOM 1415 O O . GLU A 1 175 ? 6.058 10.822 -8.815 1.00 81.06 175 GLU A O 1
ATOM 1420 N N . ASN A 1 176 ? 4.002 10.584 -9.667 1.00 82.31 176 ASN A N 1
ATOM 1421 C CA . ASN A 1 176 ? 3.319 11.295 -8.576 1.00 82.31 176 ASN A CA 1
ATOM 1422 C C . ASN A 1 176 ? 3.556 10.684 -7.187 1.00 82.31 176 ASN A C 1
ATOM 1424 O O . ASN A 1 176 ? 3.538 11.408 -6.192 1.00 82.31 176 ASN A O 1
ATOM 1428 N N . LEU A 1 177 ? 3.793 9.370 -7.107 1.00 81.12 177 LEU A N 1
ATOM 1429 C CA . LEU A 1 177 ? 4.108 8.701 -5.845 1.00 81.12 177 LEU A CA 1
ATOM 1430 C C . LEU A 1 177 ? 5.448 9.157 -5.247 1.00 81.12 177 LEU A C 1
ATOM 1432 O O . LEU A 1 177 ? 5.655 8.972 -4.052 1.00 81.12 177 LEU A O 1
ATOM 1436 N N . ASN A 1 178 ? 6.366 9.715 -6.050 1.00 79.81 178 ASN A N 1
ATOM 1437 C CA . ASN A 1 178 ? 7.714 10.135 -5.637 1.00 79.81 178 ASN A CA 1
ATOM 1438 C C . ASN A 1 178 ? 8.536 9.046 -4.905 1.00 79.81 178 ASN A C 1
ATOM 1440 O O . ASN A 1 178 ? 9.534 9.344 -4.254 1.00 79.81 178 ASN A O 1
ATOM 1444 N N . LEU A 1 179 ? 8.142 7.770 -5.013 1.00 79.81 179 LEU A N 1
ATOM 1445 C CA . LEU A 1 179 ? 8.828 6.633 -4.379 1.00 79.81 179 LEU A CA 1
ATOM 1446 C C . LEU A 1 179 ? 9.987 6.093 -5.223 1.00 79.81 179 LEU A C 1
ATOM 1448 O O . LEU A 1 179 ? 10.868 5.405 -4.712 1.00 79.81 179 LEU A O 1
ATOM 1452 N N . LEU A 1 180 ? 9.954 6.354 -6.529 1.00 80.38 180 LEU A N 1
ATOM 1453 C CA . LEU A 1 180 ? 10.918 5.865 -7.503 1.00 80.38 180 LEU A CA 1
ATOM 1454 C C . LEU A 1 180 ? 11.530 7.051 -8.250 1.00 80.38 180 LEU A C 1
ATOM 1456 O O . LEU A 1 180 ? 10.839 8.046 -8.465 1.00 80.38 180 LEU A O 1
ATOM 1460 N N . PRO A 1 181 ? 12.787 6.945 -8.715 1.00 75.44 181 PRO A N 1
ATOM 1461 C CA . PRO A 1 181 ? 13.408 7.959 -9.561 1.00 75.44 181 PRO A CA 1
ATOM 1462 C C . PRO A 1 181 ? 12.839 7.897 -10.989 1.00 75.44 181 PRO A C 1
ATOM 1464 O O . PRO A 1 181 ? 13.527 7.533 -11.944 1.00 75.44 181 PRO A O 1
ATOM 1467 N N . ILE A 1 182 ? 11.561 8.236 -11.131 1.00 68.81 182 ILE A N 1
ATOM 1468 C CA . ILE A 1 182 ? 10.850 8.370 -12.399 1.00 68.81 182 ILE A CA 1
ATOM 1469 C C . ILE A 1 182 ? 10.552 9.855 -12.545 1.00 68.81 182 ILE A C 1
ATOM 1471 O O . ILE A 1 182 ? 9.775 10.400 -11.774 1.00 68.81 182 ILE A O 1
ATOM 1475 N N . ASN A 1 183 ? 11.203 10.516 -13.497 1.00 66.44 183 ASN A N 1
ATOM 1476 C CA . ASN A 1 183 ? 10.877 11.890 -13.856 1.00 66.44 183 ASN A CA 1
ATOM 1477 C C . ASN A 1 183 ? 10.933 12.014 -15.378 1.00 66.44 183 ASN A C 1
ATOM 1479 O O . ASN A 1 183 ? 11.974 11.750 -15.986 1.00 66.44 183 ASN A O 1
ATOM 1483 N N . PHE A 1 184 ? 9.812 12.382 -15.998 1.00 57.50 184 PHE A N 1
ATOM 1484 C CA . PHE A 1 184 ? 9.726 12.530 -17.459 1.00 57.50 184 PHE A CA 1
ATOM 1485 C C . PHE A 1 184 ? 10.218 13.898 -17.949 1.00 57.50 184 PHE A C 1
ATOM 1487 O O . PHE A 1 184 ? 10.484 14.084 -19.142 1.00 57.50 184 PHE A O 1
ATOM 1494 N N . THR A 1 185 ? 10.366 14.846 -17.024 1.00 53.34 185 THR A N 1
ATOM 1495 C CA . THR A 1 185 ? 10.657 16.256 -17.297 1.00 53.34 185 THR A CA 1
ATOM 1496 C C . THR A 1 185 ? 12.138 16.594 -17.103 1.00 53.34 185 THR A C 1
ATOM 1498 O O . THR A 1 185 ? 12.683 17.397 -17.862 1.00 53.34 185 THR A O 1
ATOM 1501 N N . ARG A 1 186 ? 12.818 15.975 -16.127 1.00 57.38 186 ARG A N 1
ATOM 1502 C CA . ARG A 1 186 ? 14.212 16.267 -15.758 1.00 57.38 186 ARG A CA 1
ATOM 1503 C C . ARG A 1 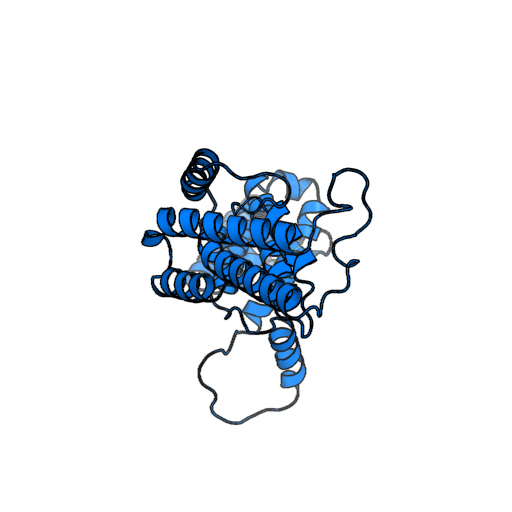186 ? 15.077 15.007 -15.724 1.00 57.38 186 ARG A C 1
ATOM 1505 O O . ARG A 1 186 ? 14.657 13.951 -15.264 1.00 57.38 186 ARG A O 1
ATOM 1512 N N . THR A 1 187 ? 16.331 15.145 -16.152 1.00 59.28 187 THR A N 1
ATOM 1513 C CA . THR A 1 187 ? 17.367 14.140 -15.906 1.00 59.28 187 THR A CA 1
ATOM 1514 C C . THR A 1 187 ? 17.700 14.110 -14.417 1.00 59.28 187 THR A C 1
ATOM 1516 O O . THR A 1 187 ? 18.274 15.065 -13.894 1.00 59.28 187 THR A O 1
ATOM 1519 N N . ILE A 1 188 ? 17.329 13.025 -13.744 1.00 65.38 188 ILE A N 1
ATOM 1520 C CA . ILE A 1 188 ? 17.655 12.805 -12.333 1.00 65.38 188 ILE A CA 1
ATOM 1521 C C . ILE A 1 188 ? 19.161 12.567 -12.223 1.00 65.38 188 ILE A C 1
ATOM 1523 O O . ILE A 1 188 ? 19.714 11.695 -12.899 1.00 65.38 188 ILE A O 1
ATOM 1527 N N . GLU A 1 189 ? 19.824 13.361 -11.391 1.00 73.88 189 GLU A N 1
ATOM 1528 C CA . GLU A 1 189 ? 21.252 13.219 -11.124 1.00 73.88 189 GLU A CA 1
ATOM 1529 C C . GLU A 1 189 ? 21.507 12.088 -10.116 1.00 73.88 189 GLU A C 1
ATOM 1531 O O . GLU A 1 189 ? 20.661 11.741 -9.290 1.00 73.88 189 GLU A O 1
ATOM 1536 N N . LEU A 1 190 ? 22.715 11.519 -10.144 1.00 75.50 190 LEU A N 1
ATOM 1537 C CA . LEU A 1 190 ? 23.123 10.426 -9.248 1.00 75.50 190 LEU A CA 1
ATOM 1538 C C . LEU A 1 190 ? 22.937 10.765 -7.758 1.00 75.50 190 LEU A C 1
ATOM 1540 O O . LEU A 1 190 ? 22.715 9.872 -6.941 1.00 75.50 190 LEU A O 1
ATOM 1544 N N . GLU A 1 191 ? 23.030 12.043 -7.396 1.00 78.69 191 GLU A N 1
ATOM 1545 C CA . GLU A 1 191 ? 22.834 12.515 -6.025 1.00 78.69 191 GLU A CA 1
ATOM 1546 C C . GLU A 1 191 ? 21.380 12.402 -5.564 1.00 78.69 191 GLU A C 1
ATOM 1548 O O . GLU A 1 191 ? 21.133 12.007 -4.426 1.00 78.69 191 GLU A O 1
ATOM 1553 N N . GLU A 1 192 ? 20.416 12.690 -6.437 1.00 79.38 192 GLU A N 1
ATOM 1554 C CA . GLU A 1 192 ? 18.987 12.561 -6.133 1.00 79.38 192 GLU A CA 1
ATOM 1555 C C . GLU A 1 192 ? 18.600 11.088 -5.967 1.00 79.38 192 GLU A C 1
ATOM 1557 O O . GLU A 1 192 ? 17.910 10.734 -5.013 1.00 79.38 192 GLU A O 1
ATOM 1562 N N . ILE A 1 193 ? 19.146 10.202 -6.810 1.00 80.69 193 ILE A N 1
ATOM 1563 C CA . ILE A 1 193 ? 18.957 8.749 -6.672 1.00 80.69 193 ILE A CA 1
ATOM 1564 C C . ILE A 1 193 ? 19.497 8.258 -5.322 1.00 80.69 193 ILE A C 1
ATOM 1566 O O . ILE A 1 193 ? 18.852 7.461 -4.636 1.00 80.69 193 ILE A O 1
ATOM 1570 N N . ARG A 1 194 ? 20.663 8.766 -4.898 1.00 82.62 194 ARG A N 1
ATOM 1571 C CA . ARG A 1 194 ? 21.228 8.452 -3.579 1.00 82.62 194 ARG A CA 1
ATOM 1572 C C . ARG A 1 194 ? 20.350 8.969 -2.447 1.00 82.62 194 ARG A C 1
ATOM 1574 O O . ARG A 1 194 ? 20.123 8.219 -1.502 1.00 82.62 194 ARG A O 1
ATOM 1581 N N . LYS A 1 195 ? 19.831 10.198 -2.532 1.00 85.69 195 LYS A N 1
ATOM 1582 C CA . LYS A 1 195 ? 18.911 10.749 -1.520 1.00 85.69 195 LYS A CA 1
ATOM 1583 C C . LYS A 1 195 ? 17.672 9.867 -1.364 1.00 85.69 195 LYS A C 1
ATOM 1585 O O . LYS A 1 195 ? 17.410 9.416 -0.254 1.00 85.69 195 LYS A O 1
ATOM 1590 N N . LEU A 1 196 ? 17.025 9.494 -2.469 1.00 82.00 196 LEU A N 1
ATOM 1591 C CA . LEU A 1 196 ? 15.880 8.574 -2.462 1.00 82.0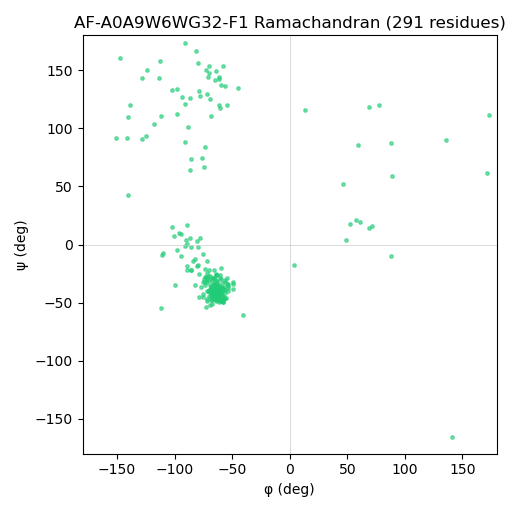0 196 LEU A CA 1
ATOM 1592 C C . LEU A 1 196 ? 16.231 7.205 -1.856 1.00 82.00 196 LEU A C 1
ATOM 1594 O O . LEU A 1 196 ? 15.432 6.610 -1.135 1.00 82.00 196 LEU A O 1
ATOM 1598 N N . SER A 1 197 ? 17.442 6.692 -2.104 1.00 82.50 197 SER A N 1
ATOM 1599 C CA . SER A 1 197 ? 17.898 5.428 -1.502 1.00 82.50 197 SER A CA 1
ATOM 1600 C C . SER A 1 197 ? 18.105 5.522 0.018 1.00 82.50 197 SER A C 1
ATOM 1602 O O . SER A 1 197 ? 17.948 4.531 0.731 1.00 82.50 197 SER A O 1
ATOM 1604 N N . ILE A 1 198 ? 18.441 6.710 0.530 1.00 85.25 198 ILE A N 1
ATOM 1605 C CA . ILE A 1 198 ? 18.578 6.966 1.967 1.00 85.25 198 ILE A CA 1
ATOM 1606 C C . ILE A 1 198 ? 17.192 7.137 2.590 1.00 85.25 198 ILE A C 1
ATOM 1608 O O . ILE A 1 198 ? 16.918 6.521 3.622 1.00 85.25 198 ILE A O 1
ATOM 1612 N N . GLU A 1 199 ? 16.313 7.905 1.943 1.00 86.38 199 GLU A N 1
ATOM 1613 C CA . GLU A 1 199 ? 14.921 8.111 2.355 1.00 86.38 199 GLU A CA 1
ATOM 1614 C C . GLU A 1 199 ? 14.149 6.794 2.421 1.00 86.38 199 GLU A C 1
ATOM 1616 O O . GLU A 1 199 ? 13.371 6.605 3.352 1.00 86.38 199 GLU A O 1
ATOM 1621 N N . PHE A 1 200 ? 14.456 5.825 1.549 1.00 84.38 200 PHE A N 1
ATOM 1622 C CA . PHE A 1 200 ? 13.906 4.466 1.608 1.00 84.38 200 PHE A CA 1
ATOM 1623 C C . PHE A 1 200 ? 14.003 3.833 3.005 1.00 84.38 200 PHE A C 1
ATOM 1625 O O . PHE A 1 200 ? 13.111 3.094 3.411 1.00 84.38 200 PHE A O 1
ATOM 1632 N N . ASN A 1 201 ? 15.053 4.137 3.775 1.00 83.31 201 ASN A N 1
ATOM 1633 C CA . ASN A 1 201 ? 15.214 3.606 5.134 1.00 83.31 201 ASN A CA 1
ATOM 1634 C C . ASN A 1 201 ? 14.215 4.182 6.144 1.00 83.31 201 ASN A C 1
ATOM 1636 O O . ASN A 1 201 ? 13.992 3.569 7.182 1.00 83.31 201 ASN A O 1
ATOM 1640 N N . SER A 1 202 ? 13.654 5.356 5.859 1.00 86.62 202 SER A N 1
ATOM 1641 C CA . SER A 1 202 ? 12.650 6.023 6.696 1.00 86.62 202 SER A CA 1
ATOM 1642 C C . SER A 1 202 ? 11.206 5.733 6.279 1.00 86.62 202 SER A C 1
ATOM 1644 O O . SER A 1 202 ? 10.282 6.078 7.016 1.00 86.62 202 SER A O 1
ATOM 1646 N N . ILE A 1 203 ? 10.997 5.100 5.121 1.00 86.44 203 ILE A N 1
ATOM 1647 C CA . ILE A 1 203 ? 9.665 4.745 4.623 1.00 86.44 203 ILE A CA 1
ATOM 1648 C C . ILE A 1 203 ? 9.061 3.627 5.485 1.00 86.44 203 ILE A C 1
ATOM 1650 O O . ILE A 1 203 ? 9.764 2.758 6.001 1.00 86.44 203 ILE A O 1
ATOM 1654 N N . ASN A 1 204 ? 7.731 3.637 5.626 1.00 87.94 204 ASN A N 1
ATOM 1655 C CA . ASN A 1 204 ? 6.998 2.579 6.316 1.00 87.94 204 ASN A CA 1
ATOM 1656 C C . ASN A 1 204 ? 7.297 1.199 5.700 1.00 87.94 204 ASN A C 1
ATOM 1658 O O . ASN A 1 204 ? 7.267 1.033 4.478 1.00 87.94 204 ASN A O 1
ATOM 1662 N N . GLU A 1 205 ? 7.514 0.193 6.550 1.00 89.00 205 GLU A N 1
ATOM 1663 C CA . GLU A 1 205 ? 7.858 -1.172 6.136 1.00 89.00 205 GLU A CA 1
ATOM 1664 C C . GLU A 1 205 ? 6.857 -1.758 5.121 1.00 89.00 205 GLU A C 1
ATOM 1666 O O . GLU A 1 205 ? 7.256 -2.425 4.164 1.00 89.00 205 GLU A O 1
ATOM 1671 N N . SER A 1 206 ? 5.566 -1.453 5.274 1.00 88.88 206 SER A N 1
ATOM 1672 C CA . SER A 1 206 ? 4.493 -1.935 4.393 1.00 88.88 206 SER A CA 1
ATOM 1673 C C . SER A 1 206 ? 4.611 -1.378 2.972 1.00 88.88 206 SER A C 1
ATOM 1675 O O . SER A 1 206 ? 4.340 -2.087 2.004 1.00 88.88 206 SER A O 1
ATOM 1677 N N . ILE A 1 207 ? 5.068 -0.130 2.819 1.00 89.06 207 ILE A N 1
ATOM 1678 C CA . ILE A 1 207 ? 5.358 0.462 1.504 1.00 89.06 207 ILE A CA 1
ATOM 1679 C C . ILE A 1 207 ? 6.671 -0.112 0.967 1.00 89.06 207 ILE A C 1
ATOM 1681 O O . ILE A 1 207 ? 6.726 -0.535 -0.187 1.00 89.06 207 ILE A O 1
ATOM 1685 N N . ALA A 1 208 ? 7.711 -0.191 1.803 1.00 88.25 208 ALA A N 1
ATOM 1686 C CA . ALA A 1 208 ? 9.032 -0.671 1.403 1.00 88.25 208 ALA A CA 1
ATOM 1687 C C . ALA A 1 208 ? 8.994 -2.087 0.803 1.00 88.25 208 ALA A C 1
ATOM 1689 O O . ALA A 1 208 ? 9.646 -2.345 -0.210 1.00 88.25 208 ALA A O 1
ATOM 1690 N N . LYS A 1 209 ? 8.168 -2.981 1.361 1.00 89.00 209 LYS A N 1
ATOM 1691 C CA . LYS A 1 209 ? 7.951 -4.336 0.825 1.00 89.00 209 LYS A CA 1
ATOM 1692 C C . LYS A 1 209 ? 7.305 -4.352 -0.569 1.00 89.00 209 LYS A C 1
ATOM 1694 O O . LYS A 1 209 ? 7.524 -5.300 -1.316 1.00 89.00 209 LYS A O 1
ATOM 1699 N N . ASN A 1 210 ? 6.551 -3.314 -0.938 1.00 89.69 210 ASN A N 1
ATOM 1700 C CA . ASN A 1 210 ? 5.872 -3.199 -2.232 1.00 89.69 210 ASN A CA 1
ATOM 1701 C C . ASN A 1 210 ? 6.728 -2.532 -3.327 1.00 89.69 210 ASN A C 1
ATOM 1703 O O . ASN A 1 210 ? 6.459 -2.724 -4.514 1.00 89.69 210 ASN A O 1
ATOM 1707 N N . ILE A 1 211 ? 7.793 -1.807 -2.965 1.00 89.75 211 ILE A N 1
ATOM 1708 C CA . ILE A 1 211 ? 8.696 -1.132 -3.919 1.00 89.75 211 ILE A CA 1
ATOM 1709 C C . ILE A 1 211 ? 9.313 -2.084 -4.967 1.00 89.75 211 ILE A C 1
ATOM 1711 O O . ILE A 1 211 ? 9.322 -1.721 -6.144 1.00 89.75 211 ILE A O 1
ATOM 1715 N N . PRO A 1 212 ? 9.768 -3.308 -4.627 1.00 89.94 212 PRO A N 1
ATOM 1716 C CA . PRO A 1 212 ? 10.269 -4.262 -5.619 1.00 89.94 212 PRO A CA 1
ATOM 1717 C C . PRO A 1 212 ? 9.254 -4.584 -6.728 1.00 89.94 212 PRO A C 1
ATOM 1719 O O . PRO A 1 212 ? 9.613 -4.656 -7.903 1.00 89.94 212 PRO A O 1
ATOM 1722 N N . ASN A 1 213 ? 7.972 -4.718 -6.373 1.00 89.25 213 ASN A N 1
ATOM 1723 C CA . ASN A 1 213 ? 6.905 -4.973 -7.341 1.00 89.25 213 ASN A CA 1
ATOM 1724 C C . ASN A 1 213 ? 6.655 -3.745 -8.229 1.00 89.25 213 ASN A C 1
ATOM 1726 O O . ASN A 1 213 ? 6.460 -3.893 -9.436 1.00 89.25 213 ASN A O 1
ATOM 1730 N N . LEU A 1 214 ? 6.723 -2.534 -7.663 1.00 88.81 214 LEU A N 1
ATOM 1731 C CA . LEU A 1 214 ? 6.611 -1.284 -8.423 1.00 88.81 214 LEU A CA 1
ATOM 1732 C C . LEU A 1 214 ? 7.754 -1.107 -9.430 1.00 88.81 214 LEU A C 1
ATOM 1734 O O . LEU A 1 214 ? 7.498 -0.671 -10.549 1.00 88.81 214 LEU A O 1
ATOM 1738 N N . LEU A 1 215 ? 8.985 -1.488 -9.069 1.00 88.75 215 LEU A N 1
ATOM 1739 C CA . LEU A 1 215 ? 10.141 -1.471 -9.975 1.00 88.75 215 LEU A CA 1
ATOM 1740 C C . LEU A 1 215 ? 9.956 -2.412 -11.168 1.00 88.75 215 LEU A C 1
ATOM 1742 O O . LEU A 1 215 ? 10.287 -2.064 -12.299 1.00 88.75 215 LEU A O 1
ATOM 1746 N N . ILE A 1 216 ? 9.404 -3.604 -10.937 1.00 88.94 216 ILE A N 1
ATOM 1747 C CA . ILE A 1 216 ? 9.110 -4.540 -12.027 1.00 88.94 216 ILE A CA 1
ATOM 1748 C C . ILE A 1 216 ? 8.028 -3.960 -12.944 1.00 88.94 216 ILE A C 1
ATOM 1750 O O . ILE A 1 216 ? 8.169 -4.029 -14.165 1.00 88.94 216 ILE A O 1
ATOM 1754 N N . ILE A 1 217 ? 6.964 -3.380 -12.379 1.00 87.50 217 ILE A N 1
ATOM 1755 C CA . ILE A 1 217 ? 5.884 -2.753 -13.156 1.00 87.50 217 ILE A CA 1
ATOM 1756 C C . ILE A 1 217 ? 6.432 -1.594 -13.995 1.00 87.50 217 ILE A C 1
ATOM 1758 O O . ILE A 1 217 ? 6.164 -1.540 -15.193 1.00 87.50 217 ILE A O 1
ATOM 1762 N N . SER A 1 218 ? 7.234 -0.701 -13.408 1.00 88.44 218 SER A N 1
ATOM 1763 C CA . SER A 1 218 ? 7.797 0.445 -14.126 1.00 88.44 218 SER A CA 1
ATOM 1764 C C . SER A 1 218 ? 8.712 0.007 -15.271 1.00 88.44 218 SER A C 1
ATOM 1766 O O . SER A 1 218 ? 8.542 0.480 -16.394 1.00 88.44 218 SER A O 1
ATOM 1768 N N . MET A 1 219 ? 9.609 -0.956 -15.034 1.00 86.69 219 MET A N 1
ATOM 1769 C CA . MET A 1 219 ? 10.508 -1.482 -16.067 1.00 86.69 219 MET A CA 1
ATOM 1770 C C . MET A 1 219 ? 9.750 -2.201 -17.187 1.00 86.69 219 MET A C 1
ATOM 1772 O O . MET A 1 219 ? 10.058 -1.993 -18.360 1.00 86.69 219 MET A O 1
ATOM 1776 N N . LYS A 1 220 ? 8.718 -2.993 -16.862 1.00 87.38 220 LYS A N 1
ATOM 1777 C CA . LYS A 1 220 ? 7.848 -3.616 -17.873 1.00 87.38 220 LYS A CA 1
ATOM 1778 C C . LYS A 1 220 ? 7.108 -2.568 -18.707 1.00 87.38 220 LYS A C 1
ATOM 1780 O O . LYS A 1 220 ? 7.078 -2.690 -19.928 1.00 87.38 220 LYS A O 1
ATOM 1785 N N . CYS A 1 221 ? 6.556 -1.529 -18.075 1.00 85.06 221 CYS A N 1
ATOM 1786 C CA . CYS A 1 221 ? 5.886 -0.436 -18.783 1.00 85.06 221 CYS A CA 1
ATOM 1787 C C . CYS A 1 221 ? 6.840 0.299 -19.733 1.00 85.06 221 CYS A C 1
ATOM 1789 O O . CYS A 1 221 ? 6.471 0.581 -20.870 1.00 85.06 221 CYS A O 1
ATOM 1791 N N . ILE A 1 222 ? 8.066 0.587 -19.287 1.00 84.25 222 ILE A N 1
ATOM 1792 C CA . ILE A 1 222 ? 9.091 1.242 -20.109 1.00 84.25 222 ILE A CA 1
ATOM 1793 C C . ILE A 1 222 ? 9.492 0.352 -21.290 1.00 84.25 222 ILE A C 1
ATOM 1795 O O . ILE A 1 222 ? 9.535 0.832 -22.420 1.00 84.25 222 ILE A O 1
ATOM 1799 N N . SER A 1 223 ? 9.737 -0.939 -21.050 1.00 85.56 223 SER A N 1
ATOM 1800 C CA . SER A 1 223 ? 10.086 -1.903 -22.100 1.00 85.56 223 SER A CA 1
ATOM 1801 C C . SER A 1 223 ? 8.994 -2.009 -23.165 1.00 85.56 223 SER A C 1
ATOM 1803 O O . SER A 1 223 ? 9.286 -1.882 -24.355 1.00 85.56 223 SER A O 1
ATOM 1805 N N . GLN A 1 224 ? 7.730 -2.128 -22.746 1.00 84.12 224 GLN A N 1
ATOM 1806 C CA . GLN A 1 224 ? 6.595 -2.181 -23.666 1.00 84.12 224 GLN A CA 1
ATOM 1807 C C . GLN A 1 224 ? 6.448 -0.880 -24.468 1.00 84.12 224 GLN A C 1
ATOM 1809 O O . GLN A 1 224 ? 6.273 -0.931 -25.680 1.00 84.12 224 GLN A O 1
ATOM 1814 N N . LEU A 1 225 ? 6.595 0.290 -23.834 1.00 80.62 225 LEU A N 1
ATOM 1815 C CA . LEU A 1 225 ? 6.538 1.573 -24.544 1.00 80.62 225 LEU A CA 1
ATOM 1816 C C . LEU A 1 225 ? 7.652 1.721 -25.583 1.00 80.62 225 LEU A C 1
ATOM 1818 O O . LEU A 1 225 ? 7.405 2.228 -26.675 1.00 80.62 225 LEU A O 1
ATOM 1822 N N . ILE A 1 226 ? 8.874 1.291 -25.264 1.00 80.56 226 ILE A N 1
ATOM 1823 C CA . ILE A 1 226 ? 9.993 1.330 -26.213 1.00 80.56 226 ILE A CA 1
ATOM 1824 C C . ILE A 1 226 ? 9.719 0.389 -27.391 1.00 80.56 226 ILE A C 1
ATOM 1826 O O . ILE A 1 226 ? 9.937 0.776 -28.539 1.00 80.56 226 ILE A O 1
ATOM 1830 N N . PHE A 1 227 ? 9.185 -0.806 -27.130 1.00 82.12 227 PHE A 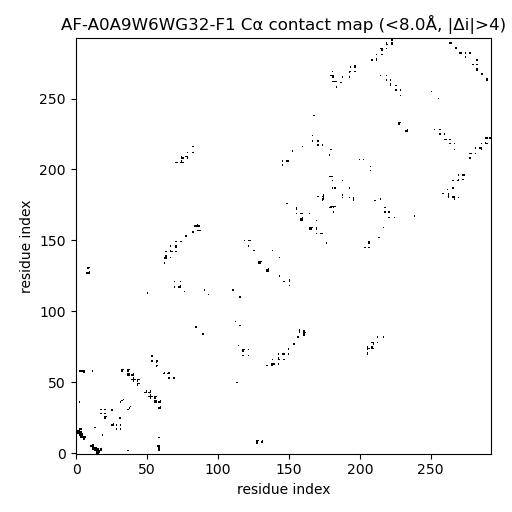N 1
ATOM 1831 C CA . PHE A 1 227 ? 8.767 -1.735 -28.178 1.00 82.12 227 PHE A CA 1
ATOM 1832 C C . PHE A 1 227 ? 7.682 -1.134 -29.084 1.00 82.12 227 PHE A C 1
ATOM 1834 O O . PHE A 1 227 ? 7.832 -1.147 -30.306 1.00 82.12 227 PHE A O 1
ATOM 1841 N N . ASP A 1 228 ? 6.638 -0.539 -28.505 1.00 78.00 228 ASP A N 1
ATOM 1842 C CA . ASP A 1 228 ? 5.526 0.062 -29.248 1.00 78.00 228 ASP A CA 1
ATOM 1843 C C . ASP A 1 228 ? 5.970 1.283 -30.083 1.00 78.00 228 ASP A C 1
ATOM 1845 O O . ASP A 1 228 ? 5.491 1.486 -31.206 1.00 78.00 228 ASP A O 1
ATOM 1849 N N . LEU A 1 229 ? 6.921 2.079 -29.571 1.00 74.69 229 LEU A N 1
ATOM 1850 C CA . LEU A 1 229 ? 7.542 3.190 -30.303 1.00 74.69 229 LEU A CA 1
ATOM 1851 C C . LEU A 1 229 ? 8.397 2.694 -31.479 1.00 74.69 229 LEU A C 1
ATOM 1853 O O . LEU A 1 229 ? 8.312 3.268 -32.568 1.00 74.69 229 LEU A O 1
ATOM 1857 N N . ASN A 1 230 ? 9.171 1.621 -31.285 1.00 76.12 230 ASN A N 1
ATOM 1858 C CA . ASN A 1 230 ? 10.007 1.011 -32.324 1.00 76.12 230 ASN A CA 1
ATOM 1859 C C . ASN A 1 230 ? 9.176 0.339 -33.429 1.00 76.12 230 ASN A C 1
ATOM 1861 O O . ASN A 1 230 ? 9.519 0.436 -34.604 1.00 76.12 230 ASN A O 1
ATOM 1865 N N . GLN A 1 231 ? 8.061 -0.300 -33.066 1.00 72.44 231 GLN A N 1
ATOM 1866 C CA . GLN A 1 231 ? 7.122 -0.930 -34.004 1.00 72.44 231 GLN A CA 1
ATOM 1867 C C . GLN A 1 231 ? 6.246 0.090 -34.752 1.00 72.44 231 GLN A C 1
ATOM 1869 O O . GLN A 1 231 ? 5.504 -0.276 -35.661 1.00 72.44 231 GLN A O 1
ATOM 1874 N N . GLY A 1 232 ? 6.299 1.374 -34.375 1.00 62.00 232 GLY A N 1
ATOM 1875 C CA . GLY A 1 232 ? 5.510 2.434 -35.004 1.00 62.00 232 GLY A CA 1
ATOM 1876 C C . GLY A 1 232 ? 4.002 2.341 -34.744 1.00 62.00 232 GLY A C 1
ATOM 1877 O O . GLY A 1 232 ? 3.239 3.020 -35.426 1.00 62.00 232 GLY A O 1
ATOM 1878 N N . LEU A 1 233 ? 3.577 1.532 -33.767 1.00 54.84 233 LEU A N 1
ATOM 1879 C CA . LEU A 1 233 ? 2.173 1.325 -33.386 1.00 54.84 233 LEU A CA 1
ATOM 1880 C C . LEU A 1 233 ? 1.588 2.527 -32.627 1.00 54.84 233 LEU A C 1
ATOM 1882 O O . LEU A 1 233 ? 0.374 2.718 -32.607 1.00 54.84 233 LEU A O 1
ATOM 1886 N N . ILE A 1 234 ? 2.443 3.365 -32.033 1.00 52.22 234 ILE A N 1
ATOM 1887 C CA . ILE A 1 234 ? 2.035 4.618 -31.392 1.00 52.22 234 ILE A CA 1
ATOM 1888 C C . ILE A 1 234 ? 2.041 5.732 -32.441 1.00 52.22 234 ILE A C 1
ATOM 1890 O O . ILE A 1 234 ? 3.082 6.299 -32.786 1.00 52.22 234 ILE A O 1
ATOM 1894 N N . SER A 1 235 ? 0.848 6.071 -32.927 1.00 45.00 235 SER A N 1
ATOM 1895 C CA . SER A 1 235 ? 0.588 7.350 -33.576 1.00 45.00 235 SER A CA 1
ATOM 1896 C C . SER A 1 235 ? 0.837 8.476 -32.570 1.00 45.00 235 SER A C 1
ATOM 1898 O O . SER A 1 235 ? 0.209 8.508 -31.515 1.00 45.00 235 SER A O 1
ATOM 1900 N N . GLU A 1 236 ? 1.784 9.344 -32.921 1.00 50.75 236 GLU A N 1
ATOM 1901 C CA . GLU A 1 236 ? 2.105 10.738 -32.549 1.00 50.75 236 GLU A CA 1
ATOM 1902 C C . GLU A 1 236 ? 1.299 11.515 -31.469 1.00 50.75 236 GLU A C 1
ATOM 1904 O O . GLU A 1 236 ? 1.813 12.504 -30.957 1.00 50.75 236 GLU A O 1
ATOM 1909 N N . SER A 1 237 ? 0.090 11.110 -31.071 1.00 47.38 237 SER A N 1
ATOM 1910 C CA . SER A 1 237 ? -0.872 11.905 -30.294 1.00 47.38 237 SER A CA 1
ATOM 1911 C C . SER A 1 237 ? -1.132 11.466 -28.842 1.00 47.38 237 SER A C 1
ATOM 1913 O O . SER A 1 237 ? -1.790 12.205 -28.120 1.00 47.38 237 SER A O 1
ATOM 1915 N N . ILE A 1 238 ? -0.653 10.308 -28.367 1.00 46.50 238 ILE A N 1
ATOM 1916 C CA . ILE A 1 238 ? -1.095 9.752 -27.058 1.00 46.50 238 ILE A CA 1
ATOM 1917 C C . ILE A 1 238 ? -0.221 10.209 -25.865 1.00 46.50 238 ILE A C 1
ATOM 1919 O O . ILE A 1 238 ? -0.522 9.917 -24.714 1.00 46.50 238 ILE A O 1
ATOM 1923 N N . LEU A 1 239 ? 0.826 11.012 -26.098 1.00 47.09 239 LEU A N 1
ATOM 1924 C CA . LEU A 1 239 ? 1.541 11.730 -25.022 1.00 47.09 239 LEU A CA 1
ATOM 1925 C C . LEU A 1 239 ? 0.934 13.112 -24.721 1.00 47.09 239 LEU A C 1
ATOM 1927 O O . LEU A 1 239 ? 1.595 13.960 -24.125 1.00 47.09 239 LEU A O 1
ATOM 1931 N N . ILE A 1 240 ? -0.301 13.359 -25.160 1.00 46.12 240 ILE A N 1
ATOM 1932 C CA . ILE A 1 240 ? -1.020 14.606 -24.920 1.00 46.12 240 ILE A CA 1
ATOM 1933 C C . ILE A 1 240 ? -2.264 14.261 -24.114 1.00 46.12 240 ILE A C 1
ATOM 1935 O O . ILE A 1 240 ? -3.252 13.798 -24.668 1.00 46.12 240 ILE A O 1
ATOM 1939 N N . ASP A 1 241 ? -2.234 14.548 -22.818 1.00 36.06 241 ASP A N 1
ATOM 1940 C CA . ASP A 1 241 ? -3.446 15.027 -22.167 1.00 36.06 241 ASP A CA 1
ATOM 1941 C C . ASP A 1 241 ? -3.137 16.365 -21.493 1.00 36.06 241 ASP A C 1
ATOM 1943 O O . ASP A 1 241 ? -2.595 16.453 -20.397 1.00 36.06 241 ASP A O 1
ATOM 1947 N N . SER A 1 242 ? -3.411 17.425 -22.254 1.00 42.31 242 SER A N 1
ATOM 1948 C CA . SER A 1 242 ? -4.338 18.481 -21.847 1.00 42.31 242 SER A CA 1
ATOM 1949 C C . SER A 1 242 ? -4.212 19.033 -20.421 1.00 42.31 242 SER A C 1
ATOM 1951 O O . SER A 1 242 ? -5.210 19.179 -19.724 1.00 42.31 242 SER A O 1
ATOM 1953 N N . SER A 1 243 ? -3.023 19.458 -20.002 1.00 36.28 243 SER A N 1
ATOM 1954 C CA . SER A 1 243 ? -2.914 20.518 -18.992 1.00 36.28 243 SER A CA 1
ATOM 1955 C C . SER A 1 243 ? -1.625 21.315 -19.175 1.00 36.28 243 SER A C 1
ATOM 1957 O O . SER A 1 243 ? -0.564 20.944 -18.686 1.00 36.28 243 SER A O 1
ATOM 1959 N N . ASN A 1 244 ? -1.755 22.386 -19.957 1.00 40.81 244 ASN A N 1
ATOM 1960 C CA . ASN A 1 244 ? -0.976 23.626 -19.981 1.00 40.81 244 ASN A CA 1
ATOM 1961 C C . ASN A 1 244 ? 0.356 23.637 -19.200 1.00 40.81 244 ASN A C 1
ATOM 1963 O O . ASN A 1 244 ? 0.365 23.662 -17.973 1.00 40.81 244 ASN A O 1
ATOM 1967 N N . ASN A 1 245 ? 1.443 23.794 -19.968 1.00 41.28 245 ASN A N 1
ATOM 1968 C CA . ASN A 1 245 ? 2.856 23.963 -19.593 1.00 41.28 245 ASN A CA 1
ATOM 1969 C C . ASN A 1 245 ? 3.678 22.682 -19.397 1.00 41.28 245 ASN A C 1
ATOM 1971 O O . ASN A 1 245 ? 3.915 22.239 -18.280 1.00 41.28 245 ASN A O 1
ATOM 1975 N N . SER A 1 246 ? 4.261 22.182 -20.492 1.00 37.19 246 SER A N 1
ATOM 1976 C CA . SER A 1 246 ? 5.728 22.064 -20.643 1.00 37.19 246 SER A CA 1
ATOM 1977 C C . SER A 1 246 ? 6.106 21.302 -21.926 1.00 37.19 246 SER A C 1
ATOM 1979 O O . SER A 1 246 ? 5.857 20.115 -22.056 1.00 37.19 246 SER A O 1
ATOM 1981 N N . VAL A 1 247 ? 6.693 22.022 -22.893 1.00 41.78 247 VAL A N 1
ATOM 1982 C CA . VAL A 1 247 ? 7.826 21.656 -23.790 1.00 41.78 247 VAL A CA 1
ATOM 1983 C C . VAL A 1 247 ? 7.823 20.304 -24.559 1.00 41.78 247 VAL A C 1
ATOM 1985 O O . VAL A 1 247 ? 8.752 20.022 -25.306 1.00 41.78 247 VAL A O 1
ATOM 1988 N N . LEU A 1 248 ? 6.788 19.471 -24.495 1.00 45.19 248 LEU A N 1
ATOM 1989 C CA . LEU A 1 248 ? 6.784 18.118 -25.081 1.00 45.19 248 LEU A CA 1
ATOM 1990 C C . LEU A 1 248 ? 6.194 18.027 -26.498 1.00 45.19 248 LEU A C 1
ATOM 1992 O O . LEU A 1 248 ? 6.022 16.928 -27.021 1.00 45.19 248 LEU A O 1
ATOM 1996 N N . VAL A 1 249 ? 5.913 19.162 -27.143 1.00 43.50 249 VAL A N 1
ATOM 1997 C CA . VAL A 1 249 ? 5.133 19.201 -28.393 1.00 43.50 249 VAL A CA 1
ATOM 1998 C C . VAL A 1 249 ? 5.902 18.660 -29.611 1.00 43.50 249 VAL A C 1
ATOM 2000 O O . VAL A 1 249 ? 5.263 18.141 -30.511 1.00 43.50 249 VAL A O 1
ATOM 2003 N N . ASN A 1 250 ? 7.244 18.663 -29.631 1.00 44.31 250 ASN A N 1
ATOM 2004 C CA . ASN A 1 250 ? 8.023 18.300 -30.833 1.00 44.31 250 ASN A CA 1
ATOM 2005 C C . ASN A 1 250 ? 9.286 17.455 -30.550 1.00 44.31 250 ASN A C 1
ATOM 2007 O O . ASN A 1 250 ? 10.337 17.727 -31.120 1.00 44.31 250 ASN A O 1
ATOM 2011 N N . SER A 1 251 ? 9.227 16.453 -29.665 1.00 53.66 251 SER A N 1
ATOM 2012 C CA . SER A 1 251 ? 10.361 15.516 -29.522 1.00 53.66 251 SER A CA 1
ATOM 2013 C C . SER A 1 251 ? 10.249 14.370 -30.527 1.00 53.66 251 SER A C 1
ATOM 2015 O O . SER A 1 251 ? 9.212 13.697 -30.602 1.00 53.66 251 SER A O 1
ATOM 2017 N N . THR A 1 252 ? 11.314 14.162 -31.305 1.00 64.38 252 THR A N 1
ATOM 2018 C CA . THR A 1 252 ? 11.433 13.049 -32.259 1.00 64.38 252 THR A CA 1
ATOM 2019 C C . THR A 1 252 ? 11.275 11.707 -31.531 1.00 64.38 252 THR A C 1
ATOM 2021 O O . THR A 1 252 ? 11.530 11.604 -30.327 1.00 64.38 252 THR A O 1
ATOM 2024 N N . LYS A 1 253 ? 10.824 10.658 -32.239 1.00 66.19 253 LYS A N 1
ATOM 2025 C CA . LYS A 1 253 ? 10.676 9.302 -31.664 1.00 66.19 253 LYS A CA 1
ATOM 2026 C C . LYS A 1 253 ? 11.948 8.866 -30.919 1.00 66.19 253 LYS A C 1
ATOM 2028 O O . LYS A 1 253 ? 11.860 8.319 -29.821 1.00 66.19 253 LYS A O 1
ATOM 2033 N N . ASP A 1 254 ? 13.105 9.226 -31.465 1.00 68.75 254 ASP A N 1
ATOM 2034 C CA . ASP A 1 254 ? 14.422 8.918 -30.912 1.00 68.75 254 ASP A CA 1
ATOM 2035 C C . ASP A 1 254 ? 14.695 9.624 -29.576 1.00 68.75 254 ASP A C 1
ATOM 2037 O O . ASP A 1 254 ? 15.176 8.995 -28.634 1.00 68.75 254 ASP A O 1
ATOM 2041 N N . GLU A 1 255 ? 14.322 10.897 -29.425 1.00 74.50 255 GLU A N 1
ATOM 2042 C CA . GLU A 1 255 ? 14.467 11.622 -28.153 1.00 74.50 255 GLU A CA 1
ATOM 2043 C C . GLU A 1 255 ? 13.618 11.008 -27.034 1.00 74.50 255 GLU A C 1
ATOM 2045 O O . GLU A 1 255 ? 14.054 10.934 -25.882 1.00 74.50 255 GLU A O 1
ATOM 2050 N N . LYS A 1 256 ? 12.412 10.532 -27.362 1.00 73.19 256 LYS A N 1
ATOM 2051 C CA . LYS A 1 256 ? 11.532 9.852 -26.401 1.00 73.19 256 LYS A CA 1
ATOM 2052 C C . LYS A 1 256 ? 12.129 8.517 -25.955 1.00 73.19 256 LYS A C 1
ATOM 2054 O O . LYS A 1 256 ? 12.143 8.230 -24.759 1.00 73.19 256 LYS A O 1
ATOM 2059 N N . ILE A 1 257 ? 12.686 7.742 -26.887 1.00 77.31 257 ILE A N 1
ATOM 2060 C CA . ILE A 1 257 ? 13.372 6.478 -26.581 1.00 77.31 257 ILE A CA 1
ATOM 2061 C C . ILE A 1 257 ? 14.605 6.728 -25.705 1.00 77.31 257 ILE A C 1
ATOM 2063 O O . ILE A 1 257 ? 14.808 6.018 -24.720 1.00 77.31 257 ILE A O 1
ATOM 2067 N N . ILE A 1 258 ? 15.403 7.758 -26.008 1.00 82.38 258 ILE A N 1
ATOM 2068 C CA . ILE A 1 258 ? 16.575 8.129 -25.199 1.00 82.38 258 ILE A CA 1
ATOM 2069 C C . ILE A 1 258 ? 16.159 8.452 -23.759 1.00 82.38 258 ILE A C 1
ATOM 2071 O O . ILE A 1 258 ? 16.776 7.946 -22.819 1.00 82.38 258 ILE A O 1
ATOM 2075 N N . LYS A 1 259 ? 15.084 9.228 -23.570 1.00 80.38 259 LYS A N 1
ATOM 2076 C CA . LYS A 1 259 ? 14.554 9.549 -22.235 1.00 80.38 259 LYS A CA 1
ATOM 2077 C C . LYS A 1 259 ? 14.075 8.305 -21.486 1.00 80.38 259 LYS A C 1
ATOM 2079 O O . LYS A 1 259 ? 14.448 8.112 -20.333 1.00 80.38 259 LYS A O 1
ATOM 2084 N N . LEU A 1 260 ? 13.305 7.431 -22.135 1.00 81.38 260 LEU A N 1
ATOM 2085 C CA . LEU A 1 260 ? 12.821 6.189 -21.520 1.00 81.38 260 LEU A CA 1
ATOM 2086 C C . LEU A 1 260 ? 13.975 5.257 -21.114 1.00 81.38 260 LEU A C 1
ATOM 2088 O O . LEU A 1 260 ? 13.973 4.710 -20.011 1.00 81.38 260 LEU A O 1
ATOM 2092 N N . ARG A 1 261 ? 15.014 5.147 -21.952 1.00 84.31 261 ARG A N 1
ATOM 2093 C CA . ARG A 1 261 ? 16.245 4.412 -21.619 1.00 84.31 261 ARG A CA 1
ATOM 2094 C C . ARG A 1 261 ? 16.989 5.027 -20.441 1.00 84.31 261 ARG A C 1
ATOM 2096 O O . ARG A 1 261 ? 17.529 4.300 -19.611 1.00 84.31 261 ARG A O 1
ATOM 2103 N N . GLN A 1 262 ? 17.013 6.353 -20.339 1.00 84.38 262 GLN A N 1
ATOM 2104 C CA . GLN A 1 262 ? 17.613 7.028 -19.193 1.00 84.38 262 GLN A CA 1
ATOM 2105 C C . GLN A 1 262 ? 16.845 6.742 -17.896 1.00 84.38 262 GLN A C 1
ATOM 2107 O O . GLN A 1 262 ? 17.472 6.455 -16.880 1.00 84.38 262 GLN A O 1
ATOM 2112 N N . ILE A 1 263 ? 15.509 6.732 -17.935 1.00 83.06 263 ILE A N 1
ATOM 2113 C CA . ILE A 1 263 ? 14.683 6.354 -16.778 1.00 83.06 263 ILE A CA 1
ATOM 2114 C C . ILE A 1 263 ? 14.961 4.899 -16.374 1.00 83.06 263 ILE A C 1
ATOM 2116 O O . ILE A 1 263 ? 15.197 4.636 -15.198 1.00 83.06 263 ILE A O 1
ATOM 2120 N N . SER A 1 264 ? 15.029 3.969 -17.335 1.00 85.56 264 SER A N 1
ATOM 2121 C CA . SER A 1 264 ? 15.400 2.567 -17.075 1.00 85.56 264 SER A CA 1
ATOM 2122 C C . SER A 1 264 ? 16.752 2.451 -16.357 1.00 85.56 264 SER A C 1
ATOM 2124 O O . SER A 1 264 ? 16.864 1.764 -15.343 1.00 85.56 264 SER A O 1
ATOM 2126 N N . ARG A 1 265 ? 17.773 3.186 -16.820 1.00 85.88 265 ARG A N 1
ATOM 2127 C CA . ARG A 1 265 ? 19.097 3.217 -16.170 1.00 85.88 265 ARG A CA 1
ATOM 2128 C C . ARG A 1 265 ? 19.031 3.770 -14.747 1.00 85.88 265 ARG A C 1
ATOM 2130 O O . ARG A 1 265 ? 19.658 3.216 -13.848 1.00 85.88 265 ARG A O 1
ATOM 2137 N N . ASN A 1 266 ? 18.264 4.835 -14.522 1.00 87.50 266 ASN A N 1
ATOM 2138 C CA . ASN A 1 266 ? 18.098 5.425 -13.192 1.00 87.50 266 ASN A CA 1
ATOM 2139 C C . ASN A 1 266 ? 17.438 4.439 -12.218 1.00 87.50 266 ASN A C 1
ATOM 2141 O O . ASN A 1 266 ? 17.898 4.289 -11.084 1.00 87.50 266 ASN A O 1
ATOM 2145 N N . LEU A 1 267 ? 16.409 3.721 -12.678 1.00 86.19 267 LEU A N 1
ATOM 2146 C CA . LEU A 1 267 ? 15.760 2.657 -11.913 1.00 86.19 267 LEU A CA 1
ATOM 2147 C C . LEU A 1 267 ? 16.736 1.525 -11.582 1.00 86.19 267 LEU A C 1
ATOM 2149 O O . LEU A 1 267 ? 16.700 1.004 -10.467 1.00 86.19 267 LEU A O 1
ATOM 2153 N N . MET A 1 268 ? 17.646 1.179 -12.493 1.00 88.00 268 MET A N 1
ATOM 2154 C CA . MET A 1 268 ? 18.654 0.143 -12.252 1.00 88.00 268 MET A CA 1
ATOM 2155 C C . MET A 1 268 ? 19.742 0.572 -11.277 1.00 88.00 268 MET A C 1
ATOM 2157 O O . MET A 1 268 ? 20.088 -0.198 -10.383 1.00 88.00 268 MET A O 1
ATOM 2161 N N . ILE A 1 269 ? 20.214 1.818 -11.355 1.00 87.06 269 ILE A N 1
ATOM 2162 C CA . ILE A 1 269 ? 21.151 2.377 -10.369 1.00 87.06 269 ILE A CA 1
ATOM 2163 C C . ILE A 1 269 ? 20.516 2.370 -8.972 1.00 87.06 269 ILE A C 1
ATOM 2165 O O . ILE A 1 269 ? 21.141 1.924 -8.009 1.00 87.06 269 ILE A O 1
ATOM 2169 N N . TYR A 1 270 ? 19.258 2.803 -8.866 1.00 87.00 270 TYR A N 1
ATOM 2170 C CA . TYR A 1 270 ? 18.496 2.769 -7.617 1.00 87.00 270 TYR A CA 1
ATOM 2171 C C . TYR A 1 270 ? 18.310 1.342 -7.085 1.00 87.00 270 TYR A C 1
ATOM 2173 O O . TYR A 1 270 ? 18.560 1.070 -5.911 1.00 87.00 270 TYR A O 1
ATOM 2181 N N . SER A 1 271 ? 17.947 0.407 -7.965 1.00 87.06 271 SER A N 1
ATOM 2182 C CA . SER A 1 271 ? 17.784 -1.010 -7.621 1.00 87.06 271 SER A CA 1
ATOM 2183 C C . SER A 1 271 ? 19.099 -1.638 -7.154 1.00 87.06 271 SER A C 1
ATOM 2185 O O . SER A 1 271 ? 19.100 -2.403 -6.193 1.00 87.06 271 SER A O 1
ATOM 2187 N N . GLY A 1 272 ? 20.229 -1.273 -7.767 1.00 86.56 272 GLY A N 1
ATOM 2188 C CA . GLY A 1 272 ? 21.564 -1.707 -7.351 1.00 86.56 272 GLY A CA 1
ATOM 2189 C C . GLY A 1 272 ? 21.947 -1.196 -5.959 1.00 86.56 272 GLY A C 1
ATOM 2190 O O . GLY A 1 272 ? 22.497 -1.949 -5.156 1.00 86.56 272 GLY A O 1
ATOM 2191 N N . MET A 1 273 ? 21.586 0.048 -5.620 1.00 86.94 273 MET A N 1
ATOM 2192 C CA . MET A 1 273 ? 21.771 0.591 -4.264 1.00 86.94 273 MET A CA 1
ATOM 2193 C C . MET A 1 273 ? 20.920 -0.147 -3.217 1.00 86.94 273 MET A C 1
ATOM 2195 O O . MET A 1 273 ? 21.331 -0.268 -2.063 1.00 86.94 273 MET A O 1
ATOM 2199 N N . LEU A 1 274 ? 19.761 -0.677 -3.617 1.00 85.81 274 LEU A N 1
ATOM 2200 C CA . LEU A 1 274 ? 18.822 -1.385 -2.743 1.00 85.81 274 LEU A CA 1
ATOM 2201 C C . LEU A 1 274 ? 18.887 -2.917 -2.842 1.00 85.81 274 LEU A C 1
ATOM 2203 O O . LEU A 1 274 ? 18.084 -3.593 -2.200 1.00 85.81 274 LEU A O 1
ATOM 2207 N N . GLN A 1 275 ? 19.849 -3.487 -3.573 1.00 83.75 275 GLN A N 1
ATOM 2208 C CA . GLN A 1 275 ? 19.878 -4.921 -3.903 1.00 83.75 275 GLN A CA 1
ATOM 2209 C C . GLN A 1 275 ? 19.772 -5.855 -2.683 1.00 83.75 275 GLN A C 1
ATOM 2211 O O . GLN A 1 275 ? 19.156 -6.914 -2.759 1.00 83.75 275 GLN A O 1
ATOM 2216 N N . TYR A 1 276 ? 20.335 -5.455 -1.537 1.00 84.12 276 TYR A N 1
ATOM 2217 C CA . TYR A 1 276 ? 20.337 -6.257 -0.307 1.00 84.12 276 TYR A CA 1
ATOM 2218 C C . TYR A 1 276 ? 19.045 -6.135 0.511 1.00 84.12 276 TYR A C 1
ATOM 2220 O O . TYR A 1 276 ? 18.835 -6.909 1.441 1.00 84.12 276 TYR A O 1
ATOM 2228 N N . LYS A 1 277 ? 18.188 -5.163 0.183 1.00 82.38 277 LYS A N 1
ATOM 2229 C CA . LYS A 1 277 ? 16.888 -4.920 0.828 1.00 82.38 277 LYS A CA 1
ATOM 2230 C C . LYS A 1 277 ? 15.724 -5.522 0.039 1.00 82.38 277 LYS A C 1
ATOM 2232 O O . LYS A 1 277 ? 14.591 -5.472 0.504 1.00 82.38 277 LYS A O 1
ATOM 2237 N N . MET A 1 278 ? 15.992 -6.084 -1.139 1.00 83.31 278 MET A N 1
ATOM 2238 C CA . MET A 1 278 ? 14.985 -6.657 -2.030 1.00 83.31 278 MET A CA 1
ATOM 2239 C C . MET A 1 278 ? 15.136 -8.179 -2.151 1.00 83.31 278 MET A C 1
ATOM 2241 O O . MET A 1 278 ? 16.226 -8.718 -1.938 1.00 83.31 278 MET A O 1
ATOM 2245 N N . PRO A 1 279 ? 14.070 -8.904 -2.537 1.00 85.25 279 PRO A N 1
ATOM 2246 C CA . PRO A 1 279 ? 14.180 -10.319 -2.871 1.00 85.25 279 PRO A CA 1
ATOM 2247 C C . PRO A 1 279 ? 15.152 -10.542 -4.041 1.00 85.25 279 PRO A C 1
ATOM 2249 O O . PRO A 1 279 ? 15.092 -9.839 -5.051 1.00 85.25 279 PRO A O 1
ATOM 2252 N N . ARG A 1 280 ? 16.012 -11.567 -3.947 1.00 81.00 280 ARG A N 1
ATOM 2253 C CA . ARG A 1 280 ? 17.080 -11.847 -4.938 1.00 81.00 280 ARG A CA 1
ATOM 2254 C C . ARG A 1 280 ? 16.570 -11.983 -6.380 1.00 81.00 280 ARG A C 1
ATOM 2256 O O . ARG A 1 280 ? 17.248 -11.583 -7.326 1.00 81.00 280 ARG A O 1
ATOM 2263 N N . ASN A 1 281 ? 15.363 -12.517 -6.547 1.00 84.25 281 ASN A N 1
ATOM 2264 C CA . ASN A 1 281 ? 14.760 -12.757 -7.859 1.00 84.25 281 ASN A CA 1
ATOM 2265 C C . ASN A 1 281 ? 14.390 -11.450 -8.580 1.00 84.25 281 ASN A C 1
ATOM 2267 O O . ASN A 1 281 ? 14.383 -11.413 -9.809 1.00 84.25 281 ASN A O 1
ATOM 2271 N N . VAL A 1 282 ? 14.120 -10.373 -7.834 1.00 85.69 282 VAL A N 1
ATOM 2272 C CA . VAL A 1 282 ? 13.697 -9.085 -8.401 1.00 85.69 282 VAL A CA 1
ATOM 2273 C C . VAL A 1 282 ? 14.839 -8.459 -9.186 1.00 85.69 282 VAL A C 1
ATOM 2275 O O . VAL A 1 282 ? 14.662 -8.161 -10.360 1.00 85.69 282 VAL A O 1
ATOM 2278 N N . TYR A 1 283 ? 16.027 -8.342 -8.590 1.00 85.69 283 TYR A N 1
ATOM 2279 C CA . TYR A 1 283 ? 17.175 -7.721 -9.257 1.00 85.69 283 TYR A CA 1
ATOM 2280 C C . TYR A 1 283 ? 17.558 -8.454 -10.552 1.00 85.69 283 TYR A C 1
ATOM 2282 O O . TYR A 1 283 ? 17.753 -7.828 -11.589 1.00 85.69 283 TYR A O 1
ATOM 2290 N N . THR A 1 284 ? 17.547 -9.791 -10.527 1.00 87.06 284 THR A N 1
ATOM 2291 C CA . THR A 1 284 ? 17.780 -10.616 -11.726 1.00 87.06 284 THR A CA 1
ATOM 2292 C C . THR A 1 284 ? 16.722 -10.360 -12.805 1.00 87.06 284 THR A C 1
ATOM 2294 O O . THR A 1 284 ? 17.047 -10.225 -13.982 1.00 87.06 284 THR A O 1
ATOM 2297 N N . THR A 1 285 ? 15.451 -10.245 -12.408 1.00 86.62 285 THR A N 1
ATOM 2298 C CA . THR A 1 285 ? 14.349 -9.936 -13.332 1.00 86.62 285 THR A CA 1
ATOM 2299 C C . THR A 1 285 ? 14.514 -8.548 -13.951 1.00 86.62 285 THR A C 1
ATOM 2301 O O . THR A 1 285 ? 14.309 -8.395 -15.151 1.00 86.62 285 THR A O 1
ATOM 2304 N N . LEU A 1 286 ? 14.920 -7.547 -13.164 1.00 87.75 286 LEU A N 1
ATOM 2305 C CA . LEU A 1 286 ? 15.141 -6.185 -13.652 1.00 87.75 286 LEU A CA 1
ATOM 2306 C C . LEU A 1 286 ? 16.302 -6.120 -14.655 1.00 87.75 286 LEU A C 1
ATOM 2308 O O . LEU A 1 286 ? 16.148 -5.484 -15.693 1.00 87.75 286 LEU A O 1
ATOM 2312 N N . ILE A 1 287 ? 17.406 -6.841 -14.408 1.00 87.50 287 ILE A N 1
ATOM 2313 C CA . ILE A 1 287 ? 18.518 -6.968 -15.370 1.00 87.50 287 ILE A CA 1
ATOM 2314 C C . ILE A 1 287 ? 18.025 -7.582 -16.678 1.00 87.50 287 ILE A C 1
ATOM 2316 O O . ILE A 1 287 ? 18.305 -7.057 -17.752 1.00 87.50 287 ILE A O 1
ATOM 2320 N N . ASN A 1 288 ? 17.260 -8.672 -16.599 1.00 87.94 288 ASN A N 1
ATOM 2321 C CA . ASN A 1 288 ? 16.736 -9.328 -17.793 1.00 87.94 288 ASN A CA 1
ATOM 2322 C C . ASN A 1 288 ? 15.816 -8.401 -18.599 1.00 87.94 288 ASN A C 1
ATOM 2324 O O . ASN A 1 288 ? 15.819 -8.461 -19.823 1.00 87.94 288 ASN A O 1
ATOM 2328 N N . ILE A 1 289 ? 15.033 -7.544 -17.937 1.00 85.25 289 ILE A N 1
ATOM 2329 C CA . ILE A 1 289 ? 14.205 -6.549 -18.628 1.00 85.25 289 ILE A CA 1
ATOM 2330 C C . ILE A 1 289 ? 15.084 -5.453 -19.247 1.00 85.25 289 ILE A C 1
ATOM 2332 O O . ILE A 1 289 ? 14.871 -5.118 -20.406 1.00 85.25 289 ILE A O 1
ATOM 2336 N N . GLU A 1 290 ? 16.086 -4.937 -18.528 1.00 85.19 290 GLU A N 1
ATOM 2337 C CA . GLU A 1 290 ? 16.985 -3.886 -19.030 1.00 85.19 290 GLU A CA 1
ATOM 2338 C C . GLU A 1 290 ? 17.767 -4.325 -20.274 1.00 85.19 290 GLU A C 1
ATOM 2340 O O . GLU A 1 290 ? 17.889 -3.556 -21.220 1.00 85.19 290 GLU A O 1
ATOM 2345 N N . VAL A 1 291 ? 18.257 -5.566 -20.310 1.00 83.75 291 VAL A N 1
ATOM 2346 C CA . VAL A 1 291 ? 18.978 -6.106 -21.477 1.00 83.75 291 VAL A CA 1
ATOM 2347 C C . VAL A 1 291 ? 18.084 -6.180 -22.723 1.00 83.75 291 VAL A C 1
ATOM 2349 O O . VAL A 1 291 ? 18.587 -6.124 -23.843 1.00 83.75 291 VAL A O 1
ATOM 2352 N N . ASN A 1 292 ? 16.766 -6.288 -22.538 1.00 74.81 292 ASN A N 1
ATOM 2353 C CA . ASN A 1 292 ? 15.783 -6.372 -23.619 1.00 74.81 292 ASN A CA 1
ATOM 2354 C C . ASN A 1 292 ? 15.242 -4.996 -24.078 1.00 74.81 292 ASN A C 1
ATOM 2356 O O . ASN A 1 292 ? 14.342 -4.958 -24.919 1.00 74.81 292 ASN A O 1
ATOM 2360 N N . ILE A 1 293 ? 15.756 -3.882 -23.537 1.00 74.94 293 ILE A N 1
ATOM 2361 C CA . ILE A 1 293 ? 15.388 -2.485 -23.861 1.00 74.94 293 ILE A CA 1
ATOM 2362 C C . ILE A 1 293 ? 16.424 -1.831 -24.800 1.00 74.94 293 ILE A C 1
ATOM 2364 O O . ILE A 1 293 ? 16.039 -1.046 -25.711 1.00 74.94 293 ILE A O 1
#